Protein AF-A0A098VTT2-F1 (afdb_monomer_lite)

Sequence (232 aa):
MASDAEEAHLSVFENPVLVLSLFYRFSYRQLISLIRRFYSTIIKCFLVAFLVVFALSFFPFFYKLLPAVLWYSEWFMLGIMSTIGLGSGAHTFVLFLAPFIAETATTAFVIWESFFWGFGTAIGELPPYFIAKTCALNDKKAPFTFRPNGWTDYFHSLIRWMVQKFGVFGILLCASIPNPLFDLAGNGWFLSVGITCGYYGIPFWSFFLATFVGKAIIKASLQVGQLPNHAL

Structure (mmCIF, N/CA/C/O backbone):
data_AF-A0A098VTT2-F1
#
_entry.id   AF-A0A098VTT2-F1
#
loop_
_atom_site.group_PDB
_atom_site.id
_atom_site.type_symbol
_atom_site.label_atom_id
_atom_site.label_alt_id
_atom_site.label_comp_id
_atom_site.label_asym_id
_atom_site.label_entity_id
_atom_site.label_seq_id
_atom_site.pdbx_PDB_ins_code
_atom_site.Cartn_x
_atom_site.Cartn_y
_atom_site.Cartn_z
_atom_site.occupancy
_atom_site.B_iso_or_equiv
_atom_site.auth_seq_id
_atom_site.auth_comp_id
_atom_site.auth_asym_id
_atom_site.auth_atom_id
_atom_site.pdbx_PDB_model_num
ATOM 1 N N . MET A 1 1 ? -1.680 -38.077 -47.297 1.00 37.81 1 MET A N 1
ATOM 2 C CA . MET A 1 1 ? -2.460 -38.474 -48.489 1.00 37.81 1 MET A 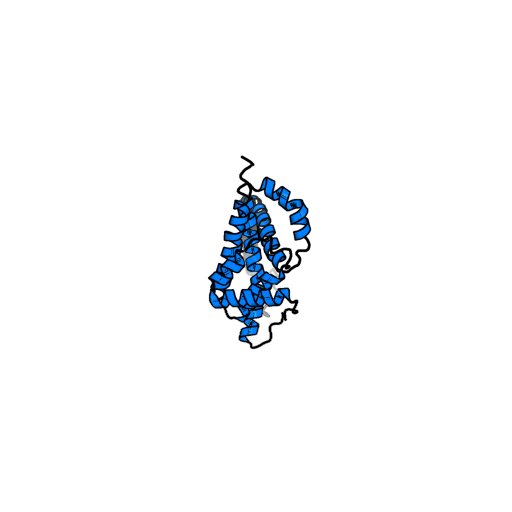CA 1
ATOM 3 C C . MET A 1 1 ? -1.718 -38.037 -49.744 1.00 37.81 1 MET A C 1
ATOM 5 O O . MET A 1 1 ? -2.015 -37.004 -50.320 1.00 37.81 1 MET A O 1
ATOM 9 N N . ALA A 1 2 ? -0.677 -38.791 -50.065 1.00 36.66 2 ALA A N 1
ATOM 10 C CA . ALA A 1 2 ? -0.037 -38.952 -51.371 1.00 36.66 2 ALA A CA 1
ATOM 11 C C . ALA A 1 2 ? 0.954 -40.099 -51.137 1.00 36.66 2 ALA A C 1
ATOM 13 O O . ALA A 1 2 ? 2.167 -39.920 -51.145 1.00 36.66 2 ALA A O 1
ATOM 14 N N . SER A 1 3 ? 0.387 -41.217 -50.687 1.00 45.69 3 SER A N 1
ATOM 15 C CA . SER A 1 3 ? 1.042 -42.506 -50.692 1.00 45.69 3 SER A CA 1
ATOM 16 C C . SER A 1 3 ? 0.739 -43.133 -52.057 1.00 45.69 3 SER A C 1
ATOM 18 O O . SER A 1 3 ? -0.340 -42.914 -52.610 1.00 45.69 3 SER A O 1
ATOM 20 N N . ASP A 1 4 ? 1.712 -43.878 -52.569 1.00 47.06 4 ASP A N 1
ATOM 21 C CA . ASP A 1 4 ? 1.495 -45.028 -53.451 1.00 47.06 4 ASP A CA 1
ATOM 22 C C . ASP A 1 4 ? 1.124 -44.769 -54.923 1.00 47.06 4 ASP A C 1
ATOM 24 O O . ASP A 1 4 ? 0.135 -45.297 -55.425 1.00 47.06 4 ASP A O 1
ATOM 28 N N . ALA A 1 5 ? 1.968 -44.045 -55.666 1.00 46.72 5 ALA A N 1
ATOM 29 C CA . ALA A 1 5 ? 2.101 -44.270 -57.110 1.00 46.72 5 ALA A CA 1
ATOM 30 C C . ALA A 1 5 ? 3.484 -43.817 -57.610 1.00 46.72 5 ALA A C 1
ATOM 32 O O . ALA A 1 5 ? 3.893 -42.696 -57.332 1.00 46.72 5 ALA A O 1
ATOM 33 N N . GLU A 1 6 ? 4.156 -44.686 -58.371 1.00 49.03 6 GLU A N 1
ATOM 34 C CA . GLU A 1 6 ? 5.447 -44.489 -59.061 1.00 49.03 6 GLU A CA 1
ATOM 35 C C . GLU A 1 6 ? 6.745 -44.692 -58.252 1.00 49.03 6 GLU A C 1
ATOM 37 O O . GLU A 1 6 ? 7.659 -43.873 -58.284 1.00 49.03 6 GLU A O 1
ATOM 42 N N . GLU A 1 7 ? 6.933 -45.894 -57.696 1.00 51.78 7 GLU A N 1
ATOM 43 C CA . GLU A 1 7 ? 8.248 -46.564 -57.779 1.00 51.78 7 GLU A 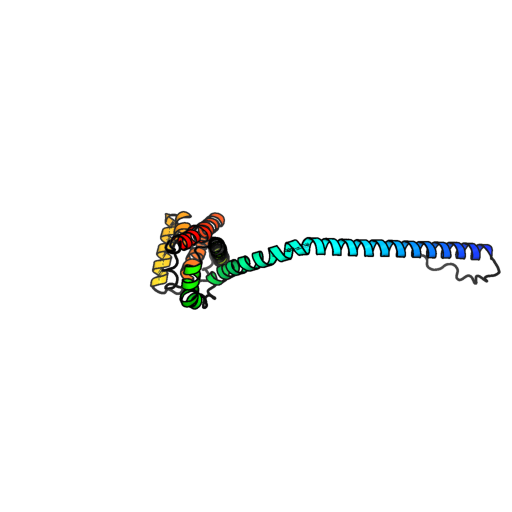CA 1
ATOM 44 C C . GLU A 1 7 ? 8.454 -47.125 -59.202 1.00 51.78 7 GLU A C 1
ATOM 46 O O . GLU A 1 7 ? 8.643 -48.319 -59.423 1.00 51.78 7 GLU A O 1
ATOM 51 N N . ALA A 1 8 ? 8.365 -46.258 -60.213 1.00 50.47 8 ALA A N 1
ATOM 52 C CA . ALA A 1 8 ? 8.869 -46.592 -61.535 1.00 50.47 8 ALA A CA 1
ATOM 53 C C . ALA A 1 8 ? 10.393 -46.480 -61.466 1.00 50.47 8 ALA A C 1
ATOM 55 O O . ALA A 1 8 ? 10.918 -45.460 -61.017 1.00 50.47 8 ALA A O 1
ATOM 56 N N . HIS A 1 9 ? 11.102 -47.521 -61.904 1.00 50.62 9 HIS A N 1
ATOM 57 C CA . HIS A 1 9 ? 12.530 -47.476 -62.208 1.00 50.62 9 HIS A CA 1
ATOM 58 C C . HIS A 1 9 ? 12.789 -46.379 -63.259 1.00 50.62 9 HIS A C 1
ATOM 60 O O . HIS A 1 9 ? 12.898 -46.647 -64.449 1.00 50.62 9 HIS A O 1
ATOM 66 N N . LEU A 1 10 ? 12.851 -45.120 -62.825 1.00 57.31 10 LEU A N 1
ATOM 67 C CA . LEU A 1 10 ? 13.190 -43.966 -63.643 1.00 57.31 10 LEU A CA 1
ATOM 68 C C . LEU A 1 10 ? 14.687 -44.051 -63.925 1.00 57.31 10 LEU A C 1
ATOM 70 O O . LEU A 1 10 ? 15.519 -43.522 -63.184 1.00 57.31 10 LEU A O 1
ATOM 74 N N . SER A 1 11 ? 15.043 -44.777 -64.984 1.00 56.41 11 SER A N 1
ATOM 75 C CA . SER A 1 11 ? 16.392 -44.721 -65.516 1.00 56.41 11 SER A CA 1
ATOM 76 C C . SER A 1 11 ? 16.622 -43.282 -65.988 1.00 56.41 11 SER A C 1
ATOM 78 O O . SER A 1 11 ? 15.836 -42.703 -66.739 1.00 56.41 11 SER A O 1
ATOM 80 N N . VAL A 1 12 ? 17.687 -42.655 -65.486 1.00 60.50 12 VAL A N 1
ATOM 81 C CA . VAL A 1 12 ? 18.014 -41.232 -65.714 1.00 60.50 12 VAL A CA 1
ATOM 82 C C . VAL A 1 12 ? 18.091 -40.876 -67.212 1.00 60.50 12 VAL A C 1
ATOM 84 O O . VAL A 1 12 ? 17.998 -39.708 -67.586 1.00 60.50 12 VAL A O 1
ATOM 87 N N . PHE A 1 13 ? 18.222 -41.886 -68.073 1.00 59.59 13 PHE A N 1
ATOM 88 C CA . PHE A 1 13 ? 18.476 -41.765 -69.502 1.00 59.59 13 PHE A CA 1
ATOM 89 C C . PHE A 1 13 ? 17.238 -41.929 -70.396 1.00 59.59 13 PHE A C 1
ATOM 91 O O . PHE A 1 13 ? 17.300 -41.531 -71.555 1.00 59.59 13 PHE A O 1
ATOM 98 N N . GLU A 1 14 ? 16.113 -42.454 -69.897 1.00 69.50 14 GLU A N 1
ATOM 99 C CA . GLU A 1 14 ? 14.910 -42.674 -70.723 1.00 69.50 14 GLU A CA 1
ATOM 100 C C . GLU A 1 14 ? 14.098 -41.396 -70.972 1.00 69.50 14 GLU A C 1
ATOM 102 O O . GLU A 1 14 ? 13.460 -41.261 -72.014 1.00 69.50 14 GLU A O 1
ATOM 107 N N . ASN A 1 15 ? 14.130 -40.434 -70.044 1.00 70.06 15 ASN A N 1
ATOM 108 C CA . ASN A 1 15 ? 13.363 -39.187 -70.147 1.00 70.06 15 ASN A CA 1
ATOM 109 C C . ASN A 1 15 ? 14.148 -37.969 -69.608 1.00 70.06 15 ASN A C 1
ATOM 111 O O . ASN A 1 15 ? 13.836 -37.441 -68.534 1.00 70.06 15 ASN A O 1
ATOM 115 N N . PRO A 1 16 ? 15.151 -37.462 -70.356 1.00 77.19 16 PRO A N 1
ATOM 116 C CA . PRO A 1 16 ? 16.030 -36.380 -69.895 1.00 77.19 16 PRO A CA 1
ATOM 117 C C . PRO A 1 16 ? 15.282 -35.066 -69.616 1.00 77.19 16 PRO A C 1
ATOM 119 O O . PRO A 1 16 ? 15.650 -34.317 -68.712 1.00 77.19 16 PRO A O 1
ATOM 122 N N . VAL A 1 17 ? 14.194 -34.792 -70.345 1.00 78.94 17 VAL A N 1
ATOM 123 C CA . VAL A 1 17 ? 13.387 -33.569 -70.182 1.00 78.94 17 VAL A CA 1
ATOM 124 C C . VAL A 1 17 ? 12.636 -33.563 -68.846 1.00 78.94 17 VAL A C 1
ATOM 126 O O . VAL A 1 17 ? 12.573 -32.533 -68.170 1.00 78.94 17 VAL A O 1
ATOM 129 N N . LEU A 1 18 ? 12.104 -34.716 -68.425 1.00 77.44 18 LEU A N 1
ATOM 130 C CA . LEU A 1 18 ? 11.386 -34.845 -67.157 1.00 77.44 18 LEU A CA 1
ATOM 131 C C . LEU A 1 18 ? 12.352 -34.702 -65.975 1.00 77.44 18 LEU A C 1
ATOM 133 O O . LEU A 1 18 ? 12.073 -33.923 -65.060 1.00 77.44 18 LEU A O 1
ATOM 137 N N . VAL A 1 19 ? 13.528 -35.337 -66.051 1.00 83.06 19 VAL A N 1
ATOM 138 C CA . VAL A 1 19 ? 14.612 -35.191 -65.063 1.00 83.06 19 VAL A CA 1
ATOM 139 C C . VAL A 1 19 ? 15.055 -33.729 -64.938 1.00 83.06 19 VAL A C 1
ATOM 141 O O . VAL A 1 19 ? 15.154 -33.213 -63.824 1.00 83.06 19 VAL A O 1
ATOM 144 N N . LEU A 1 20 ? 15.231 -33.019 -66.058 1.00 82.75 20 LEU A N 1
ATOM 145 C CA . LEU A 1 20 ? 15.604 -31.601 -66.056 1.00 82.75 20 LEU A CA 1
ATOM 146 C C . LEU A 1 20 ? 14.523 -30.721 -65.402 1.00 82.75 20 LEU A C 1
ATOM 148 O O . LEU A 1 20 ? 14.835 -29.821 -64.622 1.00 82.75 20 LEU A O 1
ATOM 152 N N . SER A 1 21 ? 13.244 -30.999 -65.673 1.00 83.06 21 SER A N 1
ATOM 153 C CA . SER A 1 21 ? 12.120 -30.251 -65.095 1.00 83.06 21 SER A CA 1
ATOM 154 C C . SER A 1 21 ? 11.983 -30.463 -63.580 1.00 83.06 21 SER A C 1
ATOM 156 O O . SER A 1 21 ? 11.715 -29.511 -62.839 1.00 83.06 21 SER A O 1
ATOM 158 N N . LEU A 1 22 ? 12.218 -31.691 -63.102 1.00 84.44 22 LEU A N 1
ATOM 159 C CA . LEU A 1 22 ? 12.225 -32.027 -61.679 1.00 84.44 22 LEU A CA 1
ATOM 160 C C . LEU A 1 22 ? 13.427 -31.393 -60.980 1.00 84.44 22 LEU A C 1
ATOM 162 O O . LEU A 1 22 ? 13.262 -30.793 -59.918 1.00 84.44 22 LEU A O 1
ATOM 166 N N . PHE A 1 23 ? 14.604 -31.438 -61.608 1.00 87.06 23 PHE A N 1
ATOM 167 C CA . PHE A 1 23 ? 15.809 -30.781 -61.113 1.00 87.06 23 PHE A CA 1
ATOM 168 C C . PHE A 1 23 ? 15.632 -29.262 -61.008 1.00 87.06 23 PHE A C 1
ATOM 170 O O . PHE A 1 23 ? 15.991 -28.667 -59.990 1.00 87.06 23 PHE A O 1
ATOM 177 N N . TYR A 1 24 ? 15.009 -28.630 -62.006 1.00 88.81 24 TYR A N 1
ATOM 178 C CA . TYR A 1 24 ? 14.693 -27.203 -61.973 1.00 88.81 24 TYR A CA 1
ATOM 179 C C . TYR A 1 24 ? 13.709 -26.864 -60.846 1.00 88.81 24 TYR A C 1
ATOM 181 O O . TYR A 1 24 ? 13.950 -25.942 -60.065 1.00 88.81 24 TYR A O 1
ATOM 189 N N . ARG A 1 25 ? 12.629 -27.643 -60.689 1.00 84.75 25 ARG A N 1
ATOM 190 C CA . ARG A 1 25 ? 11.650 -27.458 -59.602 1.00 84.75 25 ARG A CA 1
ATOM 191 C C . ARG A 1 25 ? 12.274 -27.654 -58.221 1.00 84.75 25 ARG A C 1
ATOM 193 O O . ARG A 1 25 ? 11.969 -26.888 -57.307 1.00 84.75 25 ARG A O 1
ATOM 200 N N . PHE A 1 26 ? 13.139 -28.653 -58.062 1.00 88.88 26 PHE A N 1
ATOM 201 C CA . PHE A 1 26 ? 13.869 -28.897 -56.822 1.00 88.88 26 PHE A CA 1
ATOM 202 C C . PHE A 1 26 ? 14.832 -27.744 -56.518 1.00 88.88 26 PHE A C 1
ATOM 204 O O . PHE A 1 26 ? 14.762 -27.163 -55.438 1.00 88.88 26 PHE A O 1
ATOM 211 N N . SER A 1 27 ? 15.639 -27.326 -57.495 1.00 85.06 27 SER A N 1
ATOM 212 C CA . SER A 1 27 ? 16.579 -26.205 -57.360 1.00 85.06 27 SER A CA 1
ATOM 213 C C . SER A 1 27 ? 15.869 -24.892 -57.013 1.00 85.06 27 SER A C 1
ATOM 215 O O . SER A 1 27 ? 16.302 -24.169 -56.117 1.00 85.06 27 SER A O 1
ATOM 217 N N . TYR A 1 28 ? 14.724 -24.617 -57.643 1.00 89.31 28 TYR A N 1
ATOM 218 C CA . TYR A 1 28 ? 13.889 -23.451 -57.349 1.00 89.31 28 TYR A CA 1
ATOM 219 C C . TYR A 1 28 ? 13.332 -23.474 -55.917 1.00 89.31 28 TYR A C 1
ATOM 221 O O . TYR A 1 28 ? 13.407 -22.477 -55.195 1.00 89.31 28 TYR A O 1
ATOM 229 N N . ARG A 1 29 ? 12.820 -24.627 -55.462 1.00 88.00 29 ARG A N 1
ATOM 230 C CA . ARG A 1 29 ? 12.339 -24.798 -54.079 1.00 88.00 29 ARG A CA 1
ATOM 231 C C . ARG A 1 29 ? 13.468 -24.636 -53.061 1.00 88.00 29 ARG A C 1
ATOM 233 O O . ARG A 1 29 ? 13.266 -23.973 -52.041 1.00 88.00 29 ARG A O 1
ATOM 240 N N . GLN A 1 30 ? 14.651 -25.178 -53.347 1.00 88.56 30 GLN A N 1
ATOM 241 C CA . GLN A 1 30 ? 15.825 -25.027 -52.491 1.00 88.56 30 GLN A CA 1
ATOM 242 C C . GLN A 1 30 ? 16.253 -23.556 -52.400 1.00 88.56 30 GLN A C 1
ATOM 244 O O . GLN A 1 30 ? 16.432 -23.059 -51.289 1.00 88.56 30 GLN A O 1
ATOM 249 N N . LEU A 1 31 ? 16.284 -22.823 -53.519 1.00 89.62 31 LEU A N 1
ATOM 250 C CA . LEU A 1 31 ? 16.617 -21.396 -53.543 1.00 89.62 31 LEU A CA 1
ATOM 251 C C . LEU A 1 31 ? 15.619 -20.547 -52.738 1.00 89.62 31 LEU A C 1
ATOM 253 O O . LEU A 1 31 ? 16.027 -19.737 -51.907 1.00 89.62 31 LEU A O 1
ATOM 257 N N . ILE A 1 32 ? 14.310 -20.770 -52.905 1.00 87.75 32 ILE A N 1
ATOM 258 C CA . ILE A 1 32 ? 13.280 -20.060 -52.126 1.00 87.75 32 ILE A CA 1
ATOM 259 C C . ILE A 1 32 ? 13.387 -20.379 -50.641 1.00 87.75 32 ILE A C 1
ATOM 261 O O . ILE A 1 32 ? 13.254 -19.481 -49.810 1.00 87.75 32 ILE A O 1
ATOM 265 N N . SER A 1 33 ? 13.593 -21.648 -50.284 1.00 86.31 33 SER A N 1
ATOM 266 C CA . SER A 1 33 ? 13.711 -22.036 -48.879 1.00 86.31 33 SER A CA 1
ATOM 267 C C . SER A 1 33 ? 14.940 -21.401 -48.226 1.00 86.31 33 SER A C 1
ATOM 269 O O . SER A 1 33 ? 14.849 -20.960 -47.081 1.00 86.31 33 SER A O 1
ATOM 271 N N . LEU A 1 34 ? 16.042 -21.262 -48.969 1.00 85.25 34 LEU A N 1
ATOM 272 C CA . LEU A 1 34 ? 17.241 -20.561 -48.530 1.00 85.25 34 LEU A CA 1
ATOM 273 C C . LEU A 1 34 ? 16.944 -19.071 -48.302 1.00 85.25 34 LEU A C 1
ATOM 275 O O . LEU A 1 34 ? 17.139 -18.581 -47.194 1.00 85.25 34 LEU A O 1
ATOM 279 N N . ILE A 1 35 ? 16.379 -18.376 -49.295 1.00 88.88 35 ILE A N 1
ATOM 280 C CA . ILE A 1 35 ? 16.031 -16.945 -49.200 1.00 88.88 35 ILE A CA 1
ATOM 281 C C . ILE A 1 35 ? 15.058 -16.688 -48.043 1.00 88.88 35 ILE A C 1
ATOM 283 O O . ILE A 1 35 ? 15.256 -15.769 -47.251 1.00 88.88 35 ILE A O 1
ATOM 287 N N . ARG A 1 36 ? 14.030 -17.531 -47.890 1.00 89.12 36 ARG A N 1
ATOM 288 C CA . ARG A 1 36 ? 13.047 -17.418 -46.804 1.00 89.12 36 ARG A CA 1
ATOM 289 C C . ARG A 1 36 ? 13.687 -17.634 -45.433 1.00 89.12 36 ARG A C 1
ATOM 291 O O . ARG A 1 36 ? 13.339 -16.925 -44.491 1.00 89.12 36 ARG A O 1
ATOM 298 N N . ARG A 1 37 ? 14.619 -18.587 -45.309 1.00 86.94 37 ARG A N 1
ATOM 299 C CA . ARG A 1 37 ? 15.390 -18.806 -44.075 1.00 86.94 37 ARG A CA 1
ATOM 300 C C . ARG A 1 37 ? 16.267 -17.599 -43.760 1.00 86.94 37 ARG A C 1
ATOM 302 O O . ARG A 1 37 ? 16.205 -17.118 -42.636 1.00 86.94 37 ARG A O 1
ATOM 309 N N . PHE A 1 38 ? 16.991 -17.063 -44.742 1.00 90.12 38 PHE A N 1
ATOM 310 C CA . PHE A 1 38 ? 17.794 -15.849 -44.574 1.00 90.12 38 PHE A CA 1
ATOM 311 C C . PHE A 1 38 ? 16.945 -14.663 -44.109 1.00 90.12 38 PHE A C 1
ATOM 313 O O . PHE A 1 38 ? 17.263 -14.042 -43.098 1.00 90.12 38 PHE A O 1
ATOM 320 N N . TYR A 1 39 ? 15.822 -14.401 -44.780 1.00 90.44 39 TYR A N 1
ATOM 321 C CA . TYR A 1 39 ? 14.920 -13.308 -44.420 1.00 90.44 39 TYR A CA 1
ATOM 322 C C . TYR A 1 39 ? 14.307 -13.488 -43.021 1.00 90.44 39 TYR A C 1
ATOM 324 O O . TYR A 1 39 ? 14.284 -12.551 -42.226 1.00 90.44 39 TYR A O 1
ATOM 332 N N . SER A 1 40 ? 13.878 -14.708 -42.671 1.00 84.50 40 SER A N 1
ATOM 333 C CA . SER A 1 40 ? 13.356 -15.006 -41.332 1.00 84.50 40 SER A CA 1
ATOM 334 C C . SER A 1 40 ? 14.415 -14.826 -40.240 1.00 84.50 40 SER A C 1
ATOM 336 O O . SER A 1 40 ? 14.093 -14.310 -39.171 1.00 84.50 40 SER A O 1
ATOM 338 N N . THR A 1 41 ? 15.669 -15.208 -40.497 1.00 88.38 41 THR A N 1
ATOM 339 C CA . THR A 1 41 ? 16.777 -15.000 -39.556 1.00 88.38 41 THR A CA 1
ATOM 340 C C . THR A 1 41 ? 17.076 -13.515 -39.376 1.00 88.38 41 THR A C 1
ATOM 342 O O . THR A 1 41 ? 17.173 -13.063 -38.240 1.00 88.38 41 THR A O 1
ATOM 345 N N . ILE A 1 42 ? 17.125 -12.733 -40.461 1.00 92.81 42 ILE A N 1
ATOM 346 C CA . ILE A 1 42 ? 17.360 -11.281 -40.401 1.00 92.81 42 ILE A CA 1
ATOM 347 C C . ILE A 1 42 ? 16.268 -10.581 -39.585 1.00 92.81 42 ILE A C 1
ATOM 349 O O . ILE A 1 42 ? 16.589 -9.803 -38.690 1.00 92.81 42 ILE A O 1
ATOM 353 N N . ILE A 1 43 ? 14.989 -10.896 -39.826 1.00 92.69 43 ILE A N 1
ATOM 354 C CA . ILE A 1 43 ? 13.880 -10.318 -39.050 1.00 92.69 43 ILE A CA 1
ATOM 355 C C . ILE A 1 43 ? 14.000 -10.672 -37.570 1.00 92.69 43 ILE A C 1
ATOM 357 O O . ILE A 1 43 ? 13.825 -9.801 -36.724 1.00 92.69 43 ILE A O 1
ATOM 361 N N . LYS A 1 44 ? 14.299 -11.933 -37.234 1.00 93.69 44 LYS A N 1
ATOM 362 C CA . LYS A 1 44 ? 14.455 -12.353 -35.833 1.00 93.69 44 LYS A CA 1
ATOM 363 C C . LYS A 1 44 ? 15.617 -11.626 -35.161 1.00 93.69 44 LYS A C 1
ATOM 365 O O . LYS A 1 44 ? 15.450 -11.145 -34.047 1.00 93.69 44 LYS A O 1
ATOM 370 N N . CYS A 1 45 ? 16.759 -11.498 -35.834 1.00 94.00 45 CYS A N 1
ATOM 371 C CA . CYS A 1 45 ? 17.899 -10.739 -35.326 1.00 94.00 45 CYS A CA 1
ATOM 372 C C . CYS A 1 45 ? 17.544 -9.263 -35.114 1.00 94.00 45 CYS A C 1
ATOM 374 O O . CYS A 1 45 ? 17.878 -8.707 -34.072 1.00 94.00 45 CYS A O 1
ATOM 376 N N . PHE A 1 46 ? 16.822 -8.652 -36.055 1.00 95.06 46 PHE A N 1
ATOM 377 C CA . PHE A 1 46 ? 16.358 -7.273 -35.929 1.00 95.06 46 PHE A CA 1
ATOM 378 C C . PHE A 1 46 ? 15.372 -7.100 -34.768 1.00 95.06 46 PHE A C 1
ATOM 380 O O . PHE A 1 46 ? 15.521 -6.177 -33.974 1.00 95.06 46 PHE A O 1
ATOM 387 N N . LEU A 1 47 ? 14.410 -8.016 -34.619 1.00 94.12 47 LEU A N 1
ATOM 388 C CA . LEU A 1 47 ? 13.457 -8.017 -33.510 1.00 94.12 47 LEU A CA 1
ATOM 389 C C . LEU A 1 47 ? 14.181 -8.127 -32.162 1.00 94.12 47 LEU A C 1
ATOM 391 O O . LEU A 1 47 ? 13.898 -7.361 -31.248 1.00 94.12 47 LEU A O 1
ATOM 395 N N . VAL A 1 48 ? 15.138 -9.051 -32.045 1.00 94.88 48 VAL A N 1
ATOM 396 C CA . VAL A 1 48 ? 15.937 -9.220 -30.825 1.00 94.88 48 VAL A CA 1
ATOM 397 C C . VAL A 1 48 ? 16.755 -7.961 -30.542 1.00 94.88 48 VAL A C 1
ATOM 399 O O . VAL A 1 48 ? 16.727 -7.469 -29.419 1.00 94.88 48 VAL A O 1
ATOM 402 N N . ALA A 1 49 ? 17.427 -7.395 -31.546 1.00 94.00 49 ALA A N 1
ATOM 403 C CA . ALA A 1 49 ? 18.188 -6.160 -31.388 1.00 94.00 49 ALA A CA 1
ATOM 404 C C . ALA A 1 49 ? 17.295 -4.991 -30.942 1.00 94.00 49 ALA A C 1
ATOM 406 O O . ALA A 1 49 ? 17.657 -4.261 -30.022 1.00 94.00 49 ALA A O 1
ATOM 407 N N . PHE A 1 50 ? 16.104 -4.854 -31.530 1.00 94.31 50 PHE A N 1
ATOM 408 C CA . PHE A 1 50 ? 15.122 -3.850 -31.132 1.00 94.31 50 PHE A CA 1
ATOM 409 C C . PHE A 1 50 ? 14.682 -4.031 -29.676 1.00 94.31 50 PHE A C 1
ATOM 411 O O . PHE A 1 50 ? 14.694 -3.067 -28.916 1.00 94.31 50 PHE A O 1
ATOM 418 N N . LEU A 1 51 ? 14.356 -5.259 -29.258 1.00 92.94 51 LEU A N 1
ATOM 419 C CA . LEU A 1 51 ? 13.977 -5.555 -27.873 1.00 92.94 51 LEU A CA 1
ATOM 420 C C . LEU A 1 51 ? 15.112 -5.260 -26.886 1.00 92.94 51 LEU A C 1
ATOM 422 O O . LEU A 1 51 ? 14.852 -4.745 -25.802 1.00 92.94 51 LEU A O 1
ATOM 426 N N . VAL A 1 52 ? 16.363 -5.537 -27.264 1.00 93.06 52 VAL A N 1
ATOM 427 C CA . VAL A 1 52 ? 17.541 -5.217 -26.445 1.00 93.06 52 VAL A CA 1
ATOM 428 C C . VAL A 1 52 ? 17.715 -3.704 -26.313 1.00 93.06 52 VAL A C 1
ATOM 430 O O . VAL A 1 52 ? 17.835 -3.207 -25.198 1.00 93.06 52 VAL A O 1
ATOM 433 N N . VAL A 1 53 ? 17.672 -2.950 -27.415 1.00 92.00 53 VAL A N 1
ATOM 434 C CA . VAL A 1 53 ? 17.782 -1.478 -27.386 1.00 92.00 53 VAL A CA 1
ATOM 435 C C . VAL A 1 53 ? 16.636 -0.852 -26.593 1.00 92.00 53 VAL A C 1
ATOM 437 O O . VAL A 1 53 ? 16.856 0.072 -25.807 1.00 92.00 53 VAL A O 1
ATOM 440 N N . PHE A 1 54 ? 15.422 -1.379 -26.757 1.00 90.50 54 PHE A N 1
ATOM 441 C CA . PHE A 1 54 ? 14.260 -0.984 -25.976 1.00 90.50 54 PHE A CA 1
ATOM 442 C C . PHE A 1 54 ? 14.520 -1.226 -24.486 1.00 90.50 54 PHE A C 1
ATOM 444 O O . PHE A 1 54 ? 14.503 -0.277 -23.712 1.00 90.50 54 PHE A O 1
ATOM 451 N N . ALA A 1 55 ? 14.886 -2.442 -24.077 1.00 87.44 55 ALA A N 1
ATOM 452 C CA . ALA A 1 55 ? 15.189 -2.754 -22.679 1.00 87.44 55 ALA A CA 1
ATOM 453 C C . ALA A 1 55 ? 16.295 -1.856 -22.089 1.00 87.44 55 ALA A C 1
ATOM 455 O O . ALA A 1 55 ? 16.146 -1.341 -20.980 1.00 87.44 55 ALA A O 1
ATOM 456 N N . LEU A 1 56 ? 17.365 -1.598 -22.848 1.00 86.62 56 LEU A N 1
ATOM 457 C CA . LEU A 1 56 ? 18.456 -0.706 -22.440 1.00 86.62 56 LEU A CA 1
ATOM 458 C C . LEU A 1 56 ? 18.003 0.750 -22.276 1.00 86.62 56 LEU A C 1
ATOM 460 O O . LEU A 1 56 ? 18.520 1.449 -21.410 1.00 86.62 56 LEU A O 1
ATOM 464 N N . SER A 1 57 ? 17.015 1.194 -23.055 1.00 87.12 57 SER A N 1
ATOM 465 C CA . SER A 1 57 ? 16.432 2.538 -22.951 1.00 87.12 57 SER A CA 1
ATOM 466 C C . SER A 1 57 ? 15.546 2.704 -21.711 1.00 87.12 57 SER A C 1
ATOM 468 O O . SER A 1 57 ? 15.451 3.802 -21.169 1.00 87.12 57 SER A O 1
ATOM 470 N N . PHE A 1 58 ? 14.945 1.620 -21.208 1.00 85.31 58 PHE A N 1
ATOM 471 C CA . PHE A 1 58 ? 14.166 1.626 -19.961 1.00 85.31 58 PHE A CA 1
ATOM 472 C C . PHE A 1 58 ? 15.016 1.381 -18.710 1.00 85.31 58 PHE A C 1
ATOM 474 O O . PHE A 1 58 ? 14.650 1.844 -17.628 1.00 85.31 58 PHE A O 1
ATOM 481 N N . PHE A 1 59 ? 16.167 0.715 -18.836 1.00 83.19 59 PHE A N 1
ATOM 482 C CA . PHE A 1 59 ? 17.118 0.512 -17.740 1.00 83.19 59 PHE A CA 1
ATOM 483 C C . PHE A 1 59 ? 17.421 1.795 -16.938 1.00 83.19 59 PHE A C 1
ATOM 485 O O . PHE A 1 59 ? 17.384 1.732 -15.704 1.00 83.19 59 PHE A O 1
ATOM 492 N N . PRO A 1 60 ? 17.636 2.975 -17.571 1.00 82.44 60 PRO A N 1
ATOM 493 C CA . PRO A 1 60 ? 17.915 4.189 -16.830 1.00 82.44 60 PRO A CA 1
ATOM 494 C C . PRO A 1 60 ? 16.779 4.683 -15.929 1.00 82.44 60 PRO A C 1
ATOM 496 O O . PRO A 1 60 ? 17.004 5.309 -14.894 1.00 82.44 60 PRO A O 1
ATOM 499 N N . PHE A 1 61 ? 15.543 4.404 -16.328 1.00 82.56 61 PHE A N 1
ATOM 500 C CA . PHE A 1 61 ? 14.361 4.742 -15.551 1.00 82.56 61 PHE A CA 1
ATOM 501 C C . PHE A 1 61 ? 14.220 3.807 -14.343 1.00 82.56 61 PHE A C 1
ATOM 503 O O . PHE A 1 61 ? 14.025 4.268 -13.217 1.00 82.56 61 PHE A O 1
ATOM 510 N N . PHE A 1 62 ? 14.406 2.500 -14.553 1.00 80.62 62 PHE A N 1
ATOM 511 C CA . PHE A 1 62 ? 14.296 1.504 -13.489 1.00 80.62 62 PHE A CA 1
ATOM 512 C C . PHE A 1 62 ? 15.373 1.651 -12.409 1.00 80.62 62 PHE A C 1
ATOM 514 O O . PHE A 1 62 ? 15.027 1.532 -11.238 1.00 80.62 62 PHE A O 1
ATOM 521 N N . TYR A 1 63 ? 16.637 1.968 -12.736 1.00 81.44 63 TYR A N 1
ATOM 522 C CA . TYR A 1 63 ? 17.666 2.119 -11.688 1.00 81.44 63 TYR A CA 1
ATOM 523 C C . TYR A 1 63 ? 17.391 3.289 -10.737 1.00 81.44 63 TYR A C 1
ATOM 525 O O . TYR A 1 63 ? 17.816 3.240 -9.587 1.00 81.44 63 TYR A O 1
ATOM 533 N N . LYS A 1 64 ? 16.702 4.343 -11.199 1.00 82.00 64 LYS A N 1
ATOM 534 C CA . LYS A 1 64 ? 16.309 5.480 -10.349 1.00 82.00 64 LYS A CA 1
ATOM 535 C C . LYS A 1 64 ? 15.055 5.178 -9.546 1.00 82.00 64 LYS A C 1
ATOM 537 O O . LYS A 1 64 ? 14.968 5.561 -8.385 1.00 82.00 64 LYS A O 1
ATOM 542 N N . LEU A 1 65 ? 14.084 4.515 -10.172 1.00 83.25 65 LEU A N 1
ATOM 543 C CA . LEU A 1 65 ? 12.790 4.238 -9.559 1.00 83.25 65 LEU A CA 1
ATOM 544 C C . LEU A 1 65 ? 12.866 3.105 -8.527 1.00 83.25 65 LEU A C 1
ATOM 546 O O . LEU A 1 65 ? 12.245 3.200 -7.472 1.00 83.25 65 LEU A O 1
ATOM 550 N N . LEU A 1 66 ? 13.622 2.043 -8.812 1.00 85.12 66 LEU A N 1
ATOM 551 C CA . LEU A 1 66 ? 13.638 0.827 -8.001 1.00 85.12 66 LEU A CA 1
ATOM 552 C C . LEU A 1 66 ? 14.103 1.065 -6.552 1.00 85.12 66 LEU A C 1
ATOM 554 O O . LEU A 1 66 ? 13.395 0.607 -5.660 1.00 85.12 66 LEU A O 1
ATOM 558 N N . PRO A 1 67 ? 15.196 1.803 -6.264 1.00 84.50 67 PRO A N 1
ATOM 559 C CA . PRO A 1 67 ? 15.610 2.062 -4.884 1.00 84.50 67 PRO A CA 1
ATOM 560 C C . PRO A 1 67 ? 14.565 2.851 -4.091 1.00 84.50 67 PRO A C 1
ATOM 562 O O . PRO A 1 67 ? 14.310 2.530 -2.937 1.00 84.50 67 PRO A O 1
ATOM 565 N N . ALA A 1 68 ? 13.916 3.839 -4.719 1.00 80.88 68 ALA A N 1
ATOM 566 C CA . ALA A 1 68 ? 12.854 4.613 -4.080 1.00 80.88 68 ALA A CA 1
ATOM 567 C C . ALA A 1 68 ? 11.627 3.739 -3.772 1.00 80.88 68 ALA A C 1
ATOM 569 O O . ALA A 1 68 ? 11.079 3.798 -2.675 1.00 80.88 68 ALA A O 1
ATOM 570 N N . VAL A 1 69 ? 11.218 2.884 -4.717 1.00 84.38 69 VAL A N 1
ATOM 571 C CA . VAL A 1 69 ? 10.112 1.937 -4.510 1.00 84.38 69 VAL A CA 1
ATOM 572 C C . VAL A 1 69 ? 10.441 0.941 -3.400 1.00 84.38 69 VAL A C 1
ATOM 574 O O . VAL A 1 69 ? 9.601 0.716 -2.532 1.00 84.38 69 VAL A O 1
ATOM 577 N N . LEU A 1 70 ? 11.650 0.370 -3.404 1.00 83.00 70 LEU A N 1
ATOM 578 C CA . LEU A 1 70 ? 12.088 -0.572 -2.375 1.00 83.00 70 LEU A CA 1
ATOM 579 C C . LEU A 1 70 ? 12.094 0.088 -0.993 1.00 83.00 70 LEU A C 1
ATOM 581 O O . LEU A 1 70 ? 11.484 -0.458 -0.077 1.00 83.00 70 LEU A O 1
ATOM 585 N N . TRP A 1 71 ? 12.645 1.299 -0.881 1.00 78.88 71 TRP A N 1
ATOM 586 C CA . TRP A 1 71 ? 12.658 2.075 0.359 1.00 78.88 71 TRP A CA 1
ATOM 587 C C . TRP A 1 71 ? 11.257 2.234 0.960 1.00 78.88 71 TRP A C 1
ATOM 589 O O . TRP A 1 71 ? 11.010 1.818 2.088 1.00 78.88 71 TRP A O 1
ATOM 599 N N . TYR A 1 72 ? 10.291 2.757 0.198 1.00 79.44 72 TYR A N 1
ATOM 600 C CA . TYR A 1 72 ? 8.926 2.931 0.710 1.00 79.44 72 TYR A CA 1
ATOM 601 C C . TYR A 1 72 ? 8.197 1.604 0.946 1.00 79.44 72 TYR A C 1
ATOM 603 O O . TYR A 1 72 ? 7.369 1.508 1.856 1.00 79.44 72 TYR A O 1
ATOM 611 N N . SER A 1 73 ? 8.506 0.570 0.158 1.00 79.56 73 SER A N 1
ATOM 612 C CA . SER A 1 73 ? 7.922 -0.759 0.346 1.00 79.56 73 SER A CA 1
ATOM 613 C C . SER A 1 73 ? 8.347 -1.398 1.667 1.00 79.56 73 SER A C 1
ATOM 615 O O . SER A 1 73 ? 7.537 -2.078 2.289 1.00 79.56 73 SER A O 1
ATOM 617 N N . GLU A 1 74 ? 9.563 -1.132 2.150 1.00 76.00 74 GLU A N 1
ATOM 618 C CA . GLU A 1 74 ? 10.028 -1.616 3.452 1.00 76.00 74 GLU A CA 1
ATOM 619 C C . GLU A 1 74 ? 9.211 -0.998 4.590 1.00 76.00 74 GLU A C 1
ATOM 621 O O . GLU A 1 74 ? 8.675 -1.728 5.424 1.00 76.00 74 GLU A O 1
ATOM 626 N N . TRP A 1 75 ? 9.007 0.323 4.581 1.00 76.69 75 TRP A N 1
ATOM 627 C CA . TRP A 1 75 ? 8.168 1.016 5.571 1.00 76.69 75 TRP A CA 1
ATOM 628 C C . TRP A 1 75 ? 6.715 0.547 5.546 1.00 76.69 75 TRP A C 1
ATOM 630 O O . TRP A 1 75 ? 6.094 0.328 6.591 1.00 76.69 75 TRP A O 1
ATOM 640 N N . PHE A 1 76 ? 6.186 0.326 4.347 1.00 78.38 76 PHE A N 1
ATOM 641 C CA . PHE A 1 76 ? 4.865 -0.249 4.152 1.00 78.38 76 PHE A CA 1
ATOM 642 C C . PHE A 1 76 ? 4.754 -1.668 4.739 1.00 78.38 76 PHE A C 1
ATOM 644 O O . PHE A 1 76 ? 3.824 -1.957 5.498 1.00 78.38 76 PHE A O 1
ATOM 651 N N . MET A 1 77 ? 5.721 -2.544 4.454 1.00 78.12 77 MET A N 1
ATOM 652 C CA . MET A 1 77 ? 5.748 -3.921 4.959 1.00 78.12 77 MET A CA 1
ATOM 653 C C . MET A 1 77 ? 5.961 -3.974 6.475 1.00 78.12 77 MET A C 1
ATOM 655 O O . MET A 1 77 ? 5.294 -4.758 7.152 1.00 78.12 77 MET A O 1
ATOM 659 N N . LEU A 1 78 ? 6.796 -3.095 7.036 1.00 71.06 78 LEU A N 1
ATOM 660 C CA . LEU A 1 78 ? 6.937 -2.910 8.484 1.00 71.06 78 LEU A CA 1
ATOM 661 C C . LEU A 1 78 ? 5.611 -2.487 9.132 1.00 71.06 78 LEU A C 1
ATOM 663 O O . LEU A 1 78 ? 5.296 -2.920 10.243 1.00 71.06 78 LEU A O 1
ATOM 667 N N . GLY A 1 79 ? 4.797 -1.695 8.429 1.00 72.31 79 GLY A N 1
ATOM 668 C CA . GLY A 1 79 ? 3.451 -1.322 8.868 1.00 72.31 79 GLY A CA 1
ATOM 669 C C . GLY A 1 79 ? 2.520 -2.524 8.960 1.00 72.31 79 GLY A C 1
ATOM 670 O O . GLY A 1 79 ? 1.828 -2.700 9.963 1.00 72.31 79 GLY A O 1
ATOM 671 N N . ILE A 1 80 ? 2.553 -3.402 7.958 1.00 74.50 80 ILE A N 1
ATOM 672 C CA . ILE A 1 80 ? 1.785 -4.652 7.973 1.00 74.50 80 ILE A CA 1
ATOM 673 C C . ILE A 1 80 ? 2.293 -5.572 9.094 1.00 74.50 80 ILE A C 1
ATOM 675 O O . ILE A 1 80 ? 1.505 -6.040 9.915 1.00 74.50 80 ILE A O 1
ATOM 679 N N . MET A 1 81 ? 3.605 -5.789 9.198 1.00 71.25 81 MET A N 1
ATOM 680 C CA . MET A 1 81 ? 4.201 -6.664 10.218 1.00 71.25 81 MET A CA 1
ATOM 681 C C . MET A 1 81 ? 3.920 -6.193 11.650 1.00 71.25 81 MET A C 1
ATOM 683 O O . MET A 1 81 ? 3.694 -7.026 12.530 1.00 71.25 81 MET A O 1
ATOM 687 N N . SER A 1 82 ? 3.857 -4.876 11.877 1.00 67.56 82 SER A N 1
ATOM 688 C CA . SER A 1 82 ? 3.490 -4.288 13.171 1.00 67.56 82 SER A CA 1
ATOM 689 C C . SER A 1 82 ? 2.109 -4.749 13.655 1.00 67.56 82 SER A C 1
ATOM 691 O O . SER A 1 82 ? 1.929 -4.972 14.850 1.00 67.56 82 SER A O 1
ATOM 693 N N . THR A 1 83 ? 1.153 -4.969 12.749 1.00 63.97 83 THR A N 1
ATOM 694 C CA . THR A 1 83 ? -0.203 -5.423 13.115 1.00 63.97 83 THR A CA 1
ATOM 695 C C . THR A 1 83 ? -0.309 -6.922 13.390 1.00 63.97 83 THR A C 1
ATOM 697 O O . THR A 1 83 ? -1.142 -7.336 14.190 1.00 63.97 83 THR A O 1
ATOM 700 N N . ILE A 1 84 ? 0.550 -7.737 12.768 1.00 61.22 84 ILE A N 1
ATOM 701 C CA . ILE A 1 84 ? 0.531 -9.206 12.891 1.00 61.22 84 ILE A CA 1
ATOM 702 C C . ILE A 1 84 ? 1.119 -9.664 14.241 1.00 61.22 84 ILE A C 1
ATOM 704 O O . ILE A 1 84 ? 0.963 -10.815 14.638 1.00 61.22 84 ILE A O 1
ATOM 708 N N . GLY A 1 85 ? 1.758 -8.764 14.997 1.00 55.25 85 GLY A N 1
ATOM 709 C CA . GLY A 1 85 ? 2.297 -9.078 16.322 1.00 55.25 85 GLY A CA 1
ATOM 710 C C . GLY A 1 85 ? 3.677 -9.742 16.300 1.00 55.25 85 GLY A C 1
ATOM 711 O O . GLY A 1 85 ? 4.168 -10.141 17.349 1.00 55.25 85 GLY A O 1
ATOM 712 N N . LEU A 1 86 ? 4.360 -9.776 15.148 1.00 48.44 86 LEU A N 1
ATOM 713 C CA . LEU A 1 86 ? 5.781 -10.156 15.028 1.00 48.44 86 LEU A CA 1
ATOM 714 C C . LEU A 1 86 ? 6.740 -9.013 15.444 1.00 48.44 86 LEU A C 1
ATOM 716 O O . LEU A 1 86 ? 7.913 -8.997 15.087 1.00 48.44 86 LEU A O 1
ATOM 720 N N . GLY A 1 87 ? 6.231 -8.028 16.188 1.00 50.25 87 GLY A N 1
ATOM 721 C CA . GLY A 1 87 ? 6.898 -6.781 16.557 1.00 50.25 87 GLY A CA 1
ATOM 722 C C . GLY A 1 87 ? 7.767 -6.852 17.814 1.00 50.25 87 GLY A C 1
ATOM 723 O O . GLY A 1 87 ? 7.761 -5.903 18.591 1.00 50.25 87 GLY A O 1
ATOM 724 N N . SER A 1 88 ? 8.544 -7.917 18.025 1.00 47.66 88 SER A N 1
ATOM 725 C CA . SER A 1 88 ? 9.563 -7.936 19.094 1.00 47.66 88 SER A CA 1
ATOM 726 C C . SER A 1 88 ? 10.747 -6.987 18.827 1.00 47.66 88 SER A C 1
ATOM 728 O O . SER A 1 88 ? 11.575 -6.787 19.708 1.00 47.66 88 SER A O 1
ATOM 730 N N . GLY A 1 89 ? 10.810 -6.357 17.645 1.00 47.78 89 GLY A N 1
ATOM 731 C CA . GLY A 1 89 ? 11.807 -5.337 17.288 1.00 47.78 89 GLY A CA 1
ATOM 732 C C . GLY A 1 89 ? 11.391 -3.879 17.540 1.00 47.78 89 GLY A C 1
ATOM 733 O O . GLY A 1 89 ? 12.250 -3.002 17.502 1.00 47.78 89 GLY A O 1
ATOM 734 N N . ALA A 1 90 ? 10.113 -3.592 17.829 1.00 52.78 90 ALA A N 1
ATOM 735 C CA . ALA A 1 90 ? 9.642 -2.220 18.073 1.00 52.78 90 ALA A CA 1
ATOM 736 C C . ALA A 1 90 ? 10.193 -1.643 19.385 1.00 52.78 90 ALA A C 1
ATOM 738 O O . ALA A 1 90 ? 10.538 -0.470 19.446 1.00 52.78 90 ALA A O 1
ATOM 739 N N . HIS A 1 91 ? 10.376 -2.485 20.402 1.00 44.25 91 HIS A N 1
ATOM 740 C CA . HIS A 1 91 ? 10.924 -2.068 21.691 1.00 44.25 91 HIS A CA 1
ATOM 741 C C . HIS A 1 91 ? 12.408 -1.666 21.577 1.00 44.25 91 HIS A C 1
ATOM 743 O O . HIS A 1 91 ? 12.841 -0.680 22.165 1.00 44.25 91 HIS A O 1
ATOM 749 N N . THR A 1 92 ? 13.195 -2.382 20.763 1.00 48.34 92 THR A N 1
ATOM 750 C CA . THR A 1 92 ? 14.601 -2.036 20.483 1.00 48.34 92 THR A CA 1
ATOM 751 C C . THR A 1 92 ? 14.709 -0.819 19.561 1.00 48.34 92 THR A C 1
ATOM 753 O O . THR A 1 92 ? 15.554 0.044 19.785 1.00 48.34 92 THR A O 1
ATOM 756 N N . PHE A 1 93 ? 13.823 -0.706 18.566 1.00 55.28 93 PHE A N 1
ATOM 757 C CA . PHE A 1 93 ? 13.738 0.458 17.681 1.00 55.28 93 PHE A CA 1
ATOM 758 C C . PHE A 1 93 ? 13.364 1.735 18.448 1.00 55.28 93 PHE A C 1
ATOM 760 O O . PHE A 1 93 ? 14.033 2.748 18.290 1.00 55.28 93 PHE A O 1
ATOM 767 N N . VAL A 1 94 ? 12.354 1.692 19.324 1.00 55.34 94 VAL A N 1
ATOM 768 C CA . VAL A 1 94 ? 11.882 2.854 20.099 1.00 55.34 94 VAL A CA 1
ATOM 769 C C . VAL A 1 94 ? 12.897 3.297 21.152 1.00 55.34 94 VAL A C 1
ATOM 771 O O . VAL A 1 94 ? 13.106 4.494 21.322 1.00 55.34 94 VAL A O 1
ATOM 774 N N . LEU A 1 95 ? 13.561 2.358 21.834 1.00 52.66 95 LEU A N 1
ATOM 775 C CA . LEU A 1 95 ? 14.510 2.707 22.894 1.00 52.66 95 LEU A CA 1
ATOM 776 C C . LEU A 1 95 ? 15.864 3.200 22.369 1.00 52.66 95 LEU A C 1
ATOM 778 O O . LEU A 1 95 ? 16.482 4.033 23.027 1.00 52.66 95 LEU A O 1
ATOM 782 N N . PHE A 1 96 ? 16.326 2.710 21.212 1.00 48.59 96 PHE A N 1
ATOM 783 C CA . PHE A 1 96 ? 17.684 3.005 20.730 1.00 48.59 96 PHE A CA 1
ATOM 784 C C . PHE A 1 96 ? 17.753 3.777 19.411 1.00 48.59 96 PHE A C 1
ATOM 786 O O . PHE A 1 96 ? 18.717 4.508 19.209 1.00 48.59 96 PHE A O 1
ATOM 793 N N . LEU A 1 97 ? 16.765 3.650 18.518 1.00 52.41 97 LEU A N 1
ATOM 794 C CA . LEU A 1 97 ? 16.822 4.248 17.178 1.00 52.41 97 LEU A CA 1
ATOM 795 C C . LEU A 1 97 ? 15.838 5.414 16.996 1.00 52.41 97 LEU A C 1
ATOM 797 O O . LEU A 1 97 ? 16.164 6.386 16.325 1.00 52.41 97 LEU A O 1
ATOM 801 N N . ALA A 1 98 ? 14.669 5.379 17.639 1.00 56.41 98 ALA A N 1
ATOM 802 C CA . ALA A 1 98 ? 13.655 6.426 17.549 1.00 56.41 98 ALA A CA 1
ATOM 803 C C . ALA A 1 98 ? 14.079 7.801 18.096 1.00 56.41 98 ALA A C 1
ATOM 805 O O . ALA A 1 98 ? 13.743 8.772 17.427 1.00 56.41 98 ALA A O 1
ATOM 806 N N . PRO A 1 99 ? 14.814 7.957 19.220 1.00 53.34 99 PRO A N 1
ATOM 807 C CA . PRO A 1 99 ? 15.299 9.281 19.623 1.00 53.34 99 PRO A CA 1
ATOM 808 C C . PRO A 1 99 ? 16.313 9.855 18.619 1.00 53.34 99 PRO A C 1
ATOM 810 O O . PRO A 1 99 ? 16.275 11.045 18.333 1.00 53.34 99 PRO A O 1
ATOM 813 N N . PHE A 1 100 ? 17.142 9.001 18.007 1.00 56.72 100 PHE A N 1
ATOM 814 C CA . PHE A 1 100 ? 18.143 9.402 17.009 1.00 56.72 100 PHE A CA 1
ATOM 815 C C . PHE A 1 100 ? 17.512 9.744 15.643 1.00 56.72 100 PHE A C 1
ATOM 817 O O . PHE A 1 100 ? 17.927 10.684 14.965 1.00 56.72 100 PHE A O 1
ATOM 824 N N . ILE A 1 101 ? 16.456 9.019 15.250 1.00 56.88 101 ILE A N 1
ATOM 825 C CA . ILE A 1 101 ? 15.629 9.360 14.084 1.00 56.88 101 ILE A CA 1
ATOM 826 C C . ILE A 1 101 ? 14.824 10.631 14.365 1.00 56.88 101 ILE A C 1
ATOM 828 O O . ILE A 1 101 ? 14.806 11.506 13.518 1.00 56.88 101 ILE A O 1
ATOM 832 N N . ALA A 1 102 ? 14.206 10.784 15.540 1.00 54.28 102 ALA A N 1
ATOM 833 C CA . ALA A 1 102 ? 13.437 11.975 15.915 1.00 54.28 102 ALA A CA 1
ATOM 834 C C . ALA A 1 102 ? 14.283 13.259 15.871 1.00 54.28 102 ALA A C 1
ATOM 836 O O . ALA A 1 102 ? 13.804 14.289 15.405 1.00 54.28 102 ALA A O 1
ATOM 837 N N . GLU A 1 103 ? 15.550 13.183 16.282 1.00 53.66 103 GLU A N 1
ATOM 838 C CA . GLU A 1 103 ? 16.506 14.294 16.199 1.00 53.66 103 GLU A CA 1
ATOM 839 C C . GLU A 1 103 ? 16.886 14.647 14.747 1.00 53.66 103 GLU A C 1
ATOM 841 O O . GLU A 1 103 ? 17.124 15.808 14.429 1.00 53.66 103 GLU A O 1
ATOM 846 N N . THR A 1 104 ? 16.869 13.670 13.832 1.00 48.91 104 THR A N 1
ATOM 847 C CA . THR A 1 104 ? 17.191 13.852 12.401 1.00 48.91 104 THR A CA 1
ATOM 848 C C . THR A 1 104 ? 15.952 13.994 11.492 1.00 48.91 104 THR A C 1
ATOM 850 O O . THR A 1 104 ? 16.071 14.277 10.295 1.00 48.91 104 THR A O 1
ATOM 853 N N . ALA A 1 105 ? 14.746 13.852 12.056 1.00 49.97 105 ALA A N 1
ATOM 854 C CA . ALA A 1 105 ? 13.457 13.766 11.364 1.00 49.97 105 ALA A CA 1
ATOM 855 C C . ALA A 1 105 ? 12.786 15.106 11.040 1.00 49.97 105 ALA A C 1
ATOM 857 O O . ALA A 1 105 ? 11.680 15.123 10.503 1.00 49.97 105 ALA A O 1
ATOM 858 N N . THR A 1 106 ? 13.443 16.238 11.287 1.00 51.34 106 THR A N 1
ATOM 859 C CA . THR A 1 106 ? 12.953 17.559 10.848 1.00 51.34 106 THR A CA 1
ATOM 860 C C . THR A 1 106 ? 12.978 17.733 9.321 1.00 51.34 106 THR A C 1
ATOM 862 O O . THR A 1 106 ? 12.566 18.766 8.794 1.00 51.34 106 THR A O 1
ATOM 865 N N . THR A 1 107 ? 13.430 16.718 8.581 1.00 51.88 107 THR A N 1
ATOM 866 C CA . THR A 1 107 ? 13.517 16.717 7.123 1.00 51.88 107 THR A CA 1
ATOM 867 C C . THR A 1 107 ? 12.267 16.105 6.481 1.00 51.88 107 THR A C 1
ATOM 869 O O . THR A 1 107 ? 11.727 15.104 6.943 1.00 51.88 107 THR A O 1
ATOM 872 N N . ALA A 1 108 ? 11.819 16.690 5.363 1.00 55.84 108 ALA A N 1
ATOM 873 C CA . ALA A 1 108 ? 10.607 16.305 4.622 1.00 55.84 108 ALA A CA 1
ATOM 874 C C . ALA A 1 108 ? 10.538 14.827 4.187 1.00 55.84 108 ALA A C 1
ATOM 876 O O . ALA A 1 108 ? 9.481 14.378 3.744 1.00 55.84 108 ALA A O 1
ATOM 877 N N . PHE A 1 109 ? 11.642 14.087 4.307 1.00 56.84 109 PHE A N 1
ATOM 878 C CA . PHE A 1 109 ? 11.679 12.651 4.086 1.00 56.84 109 PHE A CA 1
ATOM 879 C C . PHE A 1 109 ? 10.702 11.965 5.041 1.00 56.84 109 PHE A C 1
ATOM 881 O O . PHE A 1 109 ? 9.687 11.486 4.547 1.00 56.84 109 PHE A O 1
ATOM 888 N N . VAL A 1 110 ? 10.864 12.123 6.364 1.00 65.94 110 VAL A N 1
ATOM 889 C CA . VAL A 1 110 ? 10.193 11.323 7.421 1.00 65.94 110 VAL A CA 1
ATOM 890 C C . VAL A 1 110 ? 8.660 11.341 7.377 1.00 65.94 110 VAL A C 1
ATOM 892 O O . VAL A 1 110 ? 7.999 10.420 7.872 1.00 65.94 110 VAL A O 1
ATOM 895 N N . ILE A 1 111 ? 8.070 12.358 6.746 1.00 73.56 111 ILE A N 1
ATOM 896 C CA . ILE A 1 111 ? 6.626 12.442 6.501 1.00 73.56 111 ILE A CA 1
ATOM 897 C C . ILE A 1 111 ? 6.156 11.268 5.634 1.00 73.56 111 ILE A C 1
ATOM 899 O O . ILE A 1 111 ? 5.136 10.646 5.935 1.00 73.56 111 ILE A O 1
ATOM 903 N N . TRP A 1 112 ? 6.901 10.945 4.577 1.00 76.44 112 TRP A N 1
ATOM 904 C CA . TRP A 1 112 ? 6.534 9.894 3.636 1.00 76.44 112 TRP A CA 1
ATOM 905 C C . TRP A 1 112 ? 6.724 8.505 4.240 1.00 76.44 112 TRP A C 1
ATOM 907 O O . TRP A 1 112 ? 5.828 7.673 4.104 1.00 76.44 112 TRP A O 1
ATOM 917 N N . GLU A 1 113 ? 7.811 8.247 4.973 1.00 77.44 113 GLU A N 1
ATOM 918 C CA . GLU A 1 113 ? 7.995 6.977 5.687 1.00 77.44 113 GLU A CA 1
ATOM 919 C C . GLU A 1 113 ? 6.900 6.767 6.740 1.00 77.44 113 GLU A C 1
ATOM 921 O O . GLU A 1 113 ? 6.305 5.690 6.803 1.00 77.44 113 GLU A O 1
ATOM 926 N N . SER A 1 114 ? 6.561 7.809 7.510 1.00 74.56 114 SER A N 1
ATOM 927 C CA . SER A 1 114 ? 5.490 7.751 8.516 1.00 74.56 114 SER A CA 1
ATOM 928 C C . SER A 1 114 ? 4.120 7.499 7.882 1.00 74.56 114 SER A C 1
ATOM 930 O O . SER A 1 114 ? 3.324 6.715 8.407 1.00 74.56 114 SER A O 1
ATOM 932 N N . PHE A 1 115 ? 3.853 8.112 6.724 1.00 81.88 115 PHE A N 1
ATOM 933 C CA . PHE A 1 115 ? 2.639 7.878 5.946 1.00 81.88 115 PHE A CA 1
ATOM 934 C C . PHE A 1 115 ? 2.549 6.428 5.451 1.00 81.88 115 PHE A C 1
ATOM 936 O O . PHE A 1 115 ? 1.535 5.768 5.683 1.00 81.88 115 PHE A O 1
ATOM 943 N N . PHE A 1 116 ? 3.598 5.905 4.801 1.00 80.62 116 PHE A N 1
ATOM 944 C CA . PHE A 1 116 ? 3.606 4.533 4.274 1.00 80.62 116 PHE A CA 1
ATOM 945 C C . PHE A 1 116 ? 3.540 3.489 5.387 1.00 80.62 116 PHE A C 1
ATOM 947 O O . PHE A 1 116 ? 2.847 2.479 5.240 1.00 80.62 116 PHE A O 1
ATOM 954 N N . TRP A 1 117 ? 4.179 3.759 6.524 1.00 79.56 117 TRP A N 1
ATOM 955 C CA . TRP A 1 117 ? 4.054 2.935 7.716 1.00 79.56 117 TRP A CA 1
ATOM 956 C C . TRP A 1 117 ? 2.614 2.926 8.241 1.00 79.56 117 TRP A C 1
ATOM 958 O O . TRP A 1 117 ? 2.013 1.860 8.399 1.00 79.56 117 TRP A O 1
ATOM 968 N N . GLY A 1 118 ? 2.007 4.104 8.423 1.00 79.00 118 GLY A N 1
ATOM 969 C CA . GLY A 1 118 ? 0.607 4.242 8.826 1.00 79.00 118 GLY A CA 1
ATOM 970 C C . GLY A 1 118 ? -0.354 3.540 7.860 1.00 79.00 118 GLY A C 1
ATOM 971 O O . GLY A 1 118 ? -1.251 2.819 8.306 1.00 79.00 118 GLY A O 1
ATOM 972 N N . PHE A 1 119 ? -0.111 3.655 6.553 1.00 85.12 119 PHE A N 1
ATOM 973 C CA . PHE A 1 119 ? -0.868 2.973 5.505 1.00 85.12 119 PHE A CA 1
ATOM 974 C C . PHE A 1 119 ? -0.757 1.447 5.603 1.00 85.12 119 PHE A C 1
ATOM 976 O O . PHE A 1 119 ? -1.779 0.757 5.607 1.00 85.12 119 PHE A O 1
ATOM 983 N N . GLY A 1 120 ? 0.457 0.916 5.774 1.00 82.94 120 GLY A N 1
ATOM 984 C CA . GLY A 1 120 ? 0.684 -0.512 5.995 1.00 82.94 120 GLY A CA 1
ATOM 985 C C . GLY A 1 120 ? -0.064 -1.033 7.224 1.00 82.94 120 GLY A C 1
ATOM 986 O O . GLY A 1 120 ? -0.678 -2.099 7.176 1.00 82.94 120 GLY A O 1
ATOM 987 N N . THR A 1 121 ? -0.117 -0.247 8.305 1.00 77.94 121 THR A N 1
ATOM 988 C CA . THR A 1 121 ? -0.867 -0.646 9.505 1.00 77.94 121 THR A CA 1
ATOM 989 C C . THR A 1 121 ? -2.388 -0.626 9.325 1.00 77.94 121 THR A C 1
ATOM 991 O O . THR A 1 121 ? -3.069 -1.365 10.027 1.00 77.94 121 THR A O 1
ATOM 994 N N . ALA A 1 122 ? -2.934 0.200 8.426 1.00 83.25 122 ALA A N 1
ATOM 995 C CA . ALA A 1 122 ? -4.364 0.183 8.104 1.00 83.25 122 ALA A CA 1
ATOM 996 C C . ALA A 1 122 ? -4.731 -1.060 7.274 1.00 83.25 122 ALA A C 1
ATOM 998 O O . ALA A 1 122 ? -5.794 -1.654 7.449 1.00 83.25 122 ALA A O 1
ATOM 999 N N . ILE A 1 123 ? -3.823 -1.503 6.397 1.00 85.56 123 ILE A N 1
ATOM 1000 C CA . ILE A 1 123 ? -3.994 -2.741 5.622 1.00 85.56 123 ILE A CA 1
ATOM 1001 C C . ILE A 1 123 ? -3.867 -3.981 6.505 1.00 85.56 123 ILE A C 1
ATOM 1003 O O . ILE A 1 123 ? -4.623 -4.938 6.338 1.00 85.56 123 ILE A O 1
ATOM 1007 N N . GLY A 1 124 ? -2.954 -3.959 7.470 1.00 81.19 124 GLY A N 1
ATOM 1008 C CA . GLY A 1 124 ? -2.742 -5.054 8.410 1.00 81.19 124 GLY A CA 1
ATOM 1009 C C . GLY A 1 124 ? -3.960 -5.425 9.274 1.00 81.19 124 GLY A C 1
ATOM 1010 O O . GLY A 1 124 ? -4.059 -6.549 9.762 1.00 81.19 124 GLY A O 1
ATOM 1011 N N . GLU A 1 125 ? -4.942 -4.530 9.406 1.00 78.19 125 GLU A N 1
ATOM 1012 C CA . GLU A 1 125 ? -6.228 -4.805 10.065 1.00 78.19 125 GLU A CA 1
ATOM 1013 C C . GLU A 1 125 ? -7.295 -5.450 9.183 1.00 78.19 125 GLU A C 1
ATOM 1015 O O . GLU A 1 125 ? -8.331 -5.904 9.679 1.00 78.19 125 GLU A O 1
ATOM 1020 N N . LEU A 1 126 ? -7.103 -5.458 7.867 1.00 86.44 126 LEU A N 1
ATOM 1021 C CA . LEU A 1 126 ? -8.098 -6.007 6.956 1.00 86.44 126 LEU A CA 1
ATOM 1022 C C . LEU A 1 126 ? -8.329 -7.508 7.184 1.00 86.44 126 LEU A C 1
ATOM 1024 O O . LEU A 1 126 ? -9.496 -7.909 7.223 1.00 86.44 126 LEU A O 1
ATOM 1028 N N . PRO A 1 127 ? -7.289 -8.348 7.392 1.00 83.56 127 PRO A N 1
ATOM 1029 C CA . PRO A 1 127 ? -7.489 -9.766 7.682 1.00 83.56 127 PRO A CA 1
ATOM 1030 C C . PRO A 1 127 ? -8.425 -10.036 8.879 1.00 83.56 127 PRO A C 1
ATOM 1032 O O . PRO A 1 127 ? -9.427 -10.731 8.685 1.00 83.56 127 PRO A O 1
ATOM 1035 N N . PRO A 1 128 ? -8.203 -9.483 10.091 1.00 78.62 128 PRO A N 1
ATOM 1036 C CA . PRO A 1 128 ? -9.111 -9.709 11.216 1.00 78.62 128 PRO A CA 1
ATOM 1037 C C . PRO A 1 128 ? -10.506 -9.099 10.999 1.00 78.62 128 PRO A C 1
ATOM 1039 O O . PRO A 1 128 ? -11.491 -9.706 11.424 1.00 78.62 128 PRO A O 1
ATOM 1042 N N . TYR A 1 129 ? -10.623 -7.964 10.297 1.00 83.56 129 TYR A N 1
ATOM 1043 C CA . TYR A 1 129 ? -11.920 -7.382 9.928 1.00 83.56 129 TYR A CA 1
ATOM 1044 C C . TYR A 1 129 ? -12.746 -8.333 9.051 1.00 83.56 129 TYR A C 1
ATOM 1046 O O . TYR A 1 129 ? -13.915 -8.594 9.346 1.00 83.56 129 TYR A O 1
ATOM 1054 N N . PHE A 1 130 ? -12.149 -8.898 7.996 1.00 86.69 130 PHE A N 1
ATOM 1055 C CA . PHE A 1 130 ? -12.848 -9.825 7.104 1.00 86.69 130 PHE A CA 1
ATOM 1056 C C . PHE A 1 130 ? -13.217 -11.131 7.805 1.00 86.69 130 PHE A C 1
ATOM 1058 O O . PHE A 1 130 ? -14.337 -11.619 7.639 1.00 86.69 130 PHE A O 1
ATOM 1065 N N . ILE A 1 131 ? -12.324 -11.670 8.638 1.00 82.94 131 ILE A N 1
ATOM 1066 C CA . ILE A 1 131 ? -12.612 -12.867 9.437 1.00 82.94 131 ILE A CA 1
ATOM 1067 C C . ILE A 1 131 ? -13.812 -12.605 10.356 1.00 82.94 131 ILE A C 1
ATOM 1069 O O . ILE A 1 131 ? -14.784 -13.354 10.319 1.00 82.94 131 ILE A O 1
ATOM 1073 N N . ALA A 1 132 ? -13.814 -11.508 11.114 1.00 81.44 132 ALA A N 1
ATOM 1074 C CA . ALA A 1 132 ? -14.921 -11.196 12.015 1.00 81.44 132 ALA A CA 1
ATOM 1075 C C . ALA A 1 132 ? -16.242 -10.934 11.276 1.00 81.44 132 ALA A C 1
ATOM 1077 O O . ALA A 1 132 ? -17.298 -11.392 11.716 1.00 81.44 132 ALA A O 1
ATOM 1078 N N . LYS A 1 133 ? -16.182 -10.266 10.118 1.00 84.31 133 LYS A N 1
ATOM 1079 C CA . LYS A 1 133 ? -17.348 -10.012 9.267 1.00 84.31 133 LYS A CA 1
ATOM 1080 C C . LYS A 1 133 ? -17.954 -11.295 8.712 1.00 84.31 133 LYS A C 1
ATOM 1082 O O . LYS A 1 133 ? -19.167 -11.465 8.743 1.00 84.31 133 LYS A O 1
ATOM 1087 N N . THR A 1 134 ? -17.124 -12.221 8.236 1.00 84.75 134 THR A N 1
ATOM 1088 C CA . THR A 1 134 ? -17.607 -13.523 7.751 1.00 84.75 134 THR A CA 1
ATOM 1089 C C . THR A 1 134 ? -18.172 -14.385 8.879 1.00 84.75 134 THR A C 1
ATOM 1091 O O . THR A 1 134 ? -19.143 -15.101 8.652 1.00 84.75 134 THR A O 1
ATOM 1094 N N . CYS A 1 135 ? -17.633 -14.305 10.098 1.00 81.44 135 CYS A N 1
ATOM 1095 C CA . CYS A 1 135 ? -18.203 -14.994 11.256 1.00 81.44 135 CYS A CA 1
ATOM 1096 C C . CYS A 1 135 ? -19.584 -14.453 11.636 1.00 81.44 135 CYS A C 1
ATOM 1098 O O . CYS A 1 135 ? -20.499 -15.252 11.816 1.00 81.44 135 CYS A O 1
ATOM 1100 N N . ALA A 1 136 ? -19.744 -13.127 11.682 1.00 79.44 136 ALA A N 1
ATOM 1101 C CA . ALA A 1 136 ? -21.027 -12.488 11.971 1.00 79.44 136 ALA A CA 1
ATOM 1102 C C . ALA A 1 136 ? -22.095 -12.798 10.913 1.00 79.44 136 ALA A C 1
ATOM 1104 O O . ALA A 1 136 ? -23.243 -13.034 11.260 1.00 79.44 136 ALA A O 1
ATOM 1105 N N . LEU A 1 137 ? -21.718 -12.864 9.632 1.00 82.38 137 LEU A N 1
ATOM 1106 C CA . LEU A 1 137 ? -22.644 -13.232 8.553 1.00 82.38 137 LEU A CA 1
ATOM 1107 C C . LEU A 1 137 ? -23.080 -14.704 8.588 1.00 82.38 137 LEU A C 1
ATOM 1109 O O . LEU A 1 137 ? -24.131 -15.034 8.053 1.00 82.38 137 LEU A O 1
ATOM 1113 N N . ASN A 1 138 ? -22.266 -15.589 9.167 1.00 83.00 138 ASN A N 1
ATOM 1114 C CA . ASN A 1 138 ? -22.529 -17.029 9.210 1.00 83.00 138 ASN A CA 1
ATOM 1115 C C . ASN A 1 138 ? -23.029 -17.513 10.585 1.00 83.00 138 ASN A C 1
ATOM 1117 O O . ASN A 1 138 ? -23.011 -18.720 10.824 1.00 83.00 138 ASN A O 1
ATOM 1121 N N . ASP A 1 139 ? -23.378 -16.604 11.506 1.00 73.50 139 ASP A N 1
ATOM 1122 C CA . ASP A 1 139 ? -23.719 -16.904 12.910 1.00 73.50 139 ASP A CA 1
ATOM 1123 C C . ASP A 1 139 ? -22.700 -17.823 13.621 1.00 73.50 139 ASP A C 1
ATOM 1125 O O . ASP A 1 139 ? -23.010 -18.572 14.551 1.00 73.50 139 ASP A O 1
ATOM 1129 N N . LYS A 1 140 ? -21.432 -17.775 13.195 1.00 68.75 140 LYS A N 1
ATOM 1130 C CA . LYS A 1 140 ? -20.346 -18.543 13.811 1.00 68.75 140 LYS A CA 1
ATOM 1131 C C . LYS A 1 140 ? -19.715 -17.716 14.923 1.00 68.75 140 LYS A C 1
ATOM 1133 O O . LYS A 1 140 ? -19.441 -16.529 14.747 1.00 68.75 140 LYS A O 1
ATOM 1138 N N . LYS A 1 141 ? -19.399 -18.358 16.054 1.00 60.50 141 LYS A N 1
ATOM 1139 C CA . LYS A 1 141 ? -18.558 -17.738 17.090 1.00 60.50 141 LYS A CA 1
ATOM 1140 C C . LYS A 1 141 ? -17.234 -17.308 16.453 1.00 60.50 141 LYS A C 1
ATOM 1142 O O . LYS A 1 141 ? -16.611 -18.099 15.744 1.00 60.50 141 LYS A O 1
ATOM 1147 N N . ALA A 1 142 ? -16.828 -16.059 16.678 1.00 58.22 142 ALA A N 1
ATOM 1148 C CA . ALA A 1 142 ? -15.574 -15.544 16.143 1.00 58.22 142 ALA A CA 1
ATOM 1149 C C . ALA A 1 142 ? -14.395 -16.428 16.616 1.00 58.22 142 ALA A C 1
ATOM 1151 O O . ALA A 1 142 ? -14.342 -16.768 17.800 1.00 58.22 142 ALA A O 1
ATOM 1152 N N . PRO A 1 143 ? -13.451 -16.804 15.732 1.00 52.00 143 PRO A N 1
ATOM 1153 C CA . PRO A 1 143 ? -12.340 -17.699 16.072 1.00 52.00 143 PRO A CA 1
ATOM 1154 C C . PRO A 1 143 ? -11.376 -17.080 17.092 1.00 52.00 143 PRO A C 1
ATOM 1156 O O . PRO A 1 143 ? -10.695 -17.801 17.815 1.00 52.00 143 PRO A O 1
ATOM 1159 N N . PHE A 1 144 ? -11.353 -15.749 17.195 1.00 55.94 144 PHE A N 1
ATOM 1160 C CA . PHE A 1 144 ? -10.649 -15.024 18.246 1.00 55.94 144 PHE A CA 1
ATOM 1161 C C . PHE A 1 144 ? -11.581 -14.804 19.439 1.00 55.94 144 PHE A C 1
ATOM 1163 O O . PHE A 1 144 ? -12.157 -13.732 19.618 1.00 55.94 144 PHE A O 1
ATOM 1170 N N . THR A 1 145 ? -11.737 -15.826 20.278 1.00 48.00 145 THR A N 1
ATOM 1171 C CA . THR A 1 145 ? -12.200 -15.603 21.649 1.00 48.00 145 THR A CA 1
ATOM 1172 C C . THR A 1 145 ? -11.097 -14.855 22.385 1.00 48.00 145 THR A C 1
ATOM 1174 O O . THR A 1 145 ? -10.039 -15.427 22.660 1.00 48.00 145 THR A O 1
ATOM 1177 N N . PHE A 1 146 ? -11.325 -13.574 22.674 1.00 50.69 146 PHE A N 1
ATOM 1178 C CA . PHE A 1 146 ? -10.470 -12.820 2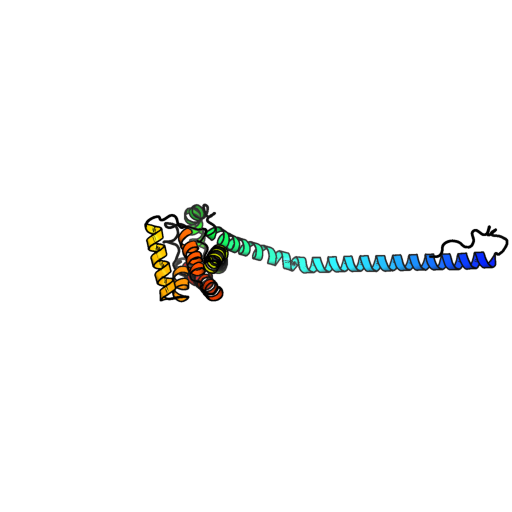3.582 1.00 50.69 146 PHE A CA 1
ATOM 1179 C C . PHE A 1 146 ? -10.401 -13.583 24.900 1.00 50.69 146 PHE A C 1
ATOM 1181 O O . PHE A 1 146 ? -11.434 -13.863 25.508 1.00 50.69 146 PHE A O 1
ATOM 1188 N N . ARG A 1 147 ? -9.196 -13.993 25.311 1.00 45.50 147 ARG A N 1
ATOM 1189 C CA . ARG A 1 147 ? -9.013 -14.481 26.677 1.00 45.50 147 ARG A CA 1
ATOM 1190 C C . ARG A 1 147 ? -9.289 -13.284 27.587 1.00 45.50 147 ARG A C 1
ATOM 1192 O O . ARG A 1 147 ? -8.592 -12.281 27.429 1.00 45.50 147 ARG A O 1
ATOM 1199 N N . PRO A 1 148 ? -10.295 -13.359 28.470 1.00 43.97 148 PRO A N 1
ATOM 1200 C CA . PRO A 1 148 ? -10.654 -12.238 29.316 1.00 43.97 148 PRO A CA 1
ATOM 1201 C C . PRO A 1 148 ? -9.516 -11.994 30.302 1.00 43.97 148 PRO A C 1
ATOM 1203 O O . PRO A 1 148 ? -9.309 -12.745 31.254 1.00 43.97 148 PRO A O 1
ATOM 1206 N N . ASN A 1 149 ? -8.755 -10.938 30.046 1.00 57.16 149 ASN A N 1
ATOM 1207 C CA . ASN A 1 149 ? -7.913 -10.297 31.039 1.00 57.16 149 ASN A CA 1
ATOM 1208 C C . ASN A 1 149 ? -8.680 -9.029 31.439 1.00 57.16 149 ASN A C 1
ATOM 1210 O O . ASN A 1 149 ? -9.046 -8.267 30.548 1.00 57.16 149 ASN A O 1
ATOM 1214 N N . GLY A 1 150 ? -8.927 -8.763 32.726 1.00 57.12 150 GLY A N 1
ATOM 1215 C CA . GLY A 1 150 ? -9.880 -7.715 33.154 1.00 57.12 150 GLY A CA 1
ATOM 1216 C C . GLY A 1 150 ? -9.705 -6.324 32.507 1.00 57.12 150 GLY A C 1
ATOM 1217 O O . GLY A 1 150 ? -10.687 -5.620 32.288 1.00 57.12 150 GLY A O 1
ATOM 1218 N N . TRP A 1 151 ? -8.481 -5.953 32.112 1.00 58.66 151 TRP A N 1
ATOM 1219 C CA . TRP A 1 151 ? -8.207 -4.745 31.321 1.00 58.66 151 TRP A CA 1
ATOM 1220 C C . TRP A 1 151 ? -8.739 -4.807 29.882 1.00 58.66 151 TRP A C 1
ATOM 1222 O O . TRP A 1 151 ? -9.315 -3.835 29.403 1.00 58.66 151 TRP A O 1
ATOM 1232 N N . THR A 1 152 ? -8.576 -5.938 29.192 1.00 61.38 152 THR A N 1
ATOM 1233 C CA . THR A 1 152 ? -9.030 -6.128 27.804 1.00 61.38 152 THR A CA 1
ATOM 1234 C C . THR A 1 152 ? -10.550 -6.017 27.680 1.00 61.38 152 THR A C 1
ATOM 1236 O O . THR A 1 152 ? -11.034 -5.380 26.748 1.00 61.38 152 THR A O 1
ATOM 1239 N N . ASP A 1 153 ? -11.312 -6.522 28.652 1.00 64.75 153 ASP A N 1
ATOM 1240 C CA . ASP A 1 153 ? -12.782 -6.508 28.618 1.00 64.75 153 ASP A CA 1
ATOM 1241 C C . ASP A 1 153 ? -13.375 -5.096 28.764 1.00 64.75 153 ASP A C 1
ATOM 1243 O O . ASP A 1 153 ? -14.322 -4.731 28.053 1.00 64.75 153 ASP A O 1
ATOM 1247 N N . TYR A 1 154 ? -12.797 -4.270 29.645 1.00 66.50 154 TYR A N 1
ATOM 1248 C CA . TYR A 1 154 ? -13.167 -2.854 29.776 1.00 66.50 154 TYR A CA 1
ATOM 1249 C C . TYR A 1 154 ? -12.950 -2.119 28.454 1.00 66.50 154 TYR A C 1
ATOM 1251 O O . TYR A 1 154 ? -13.813 -1.401 27.946 1.00 66.50 154 TYR A O 1
ATOM 1259 N N . PHE A 1 155 ? -11.792 -2.378 27.866 1.00 67.56 155 PHE A N 1
ATOM 1260 C CA . PHE A 1 155 ? -11.359 -1.829 26.606 1.00 67.56 155 PHE A CA 1
ATOM 1261 C C . PHE A 1 155 ? -12.309 -2.222 25.455 1.00 67.56 155 PHE A C 1
ATOM 1263 O O . PHE A 1 155 ? -12.793 -1.353 24.724 1.00 67.56 155 PHE A O 1
ATOM 1270 N N . HIS A 1 156 ? -12.663 -3.499 25.327 1.00 66.12 156 HIS A N 1
ATOM 1271 C CA . HIS A 1 156 ? -13.660 -3.952 24.353 1.00 66.12 156 HIS A CA 1
ATOM 1272 C C . HIS A 1 156 ? -15.011 -3.267 24.526 1.00 66.12 156 HIS A C 1
ATOM 1274 O O . HIS A 1 156 ? -15.642 -2.876 23.542 1.00 66.12 156 HIS A O 1
ATOM 1280 N N . SER A 1 157 ? -15.444 -3.106 25.773 1.00 70.56 157 SER A N 1
ATOM 1281 C CA . SER A 1 157 ? -16.705 -2.447 26.104 1.00 70.56 157 SER A CA 1
ATOM 1282 C C . SER A 1 157 ? -16.691 -0.970 25.701 1.00 70.56 157 SER A C 1
ATOM 1284 O O . SER A 1 157 ? -17.680 -0.473 25.162 1.00 70.56 157 SER A O 1
ATOM 1286 N N . LEU A 1 158 ? -15.555 -0.290 25.872 1.00 73.19 158 LEU A N 1
ATOM 1287 C CA . LEU A 1 158 ? -15.359 1.092 25.445 1.00 73.19 158 LEU A CA 1
ATOM 1288 C C . LEU A 1 158 ? -15.353 1.233 23.917 1.00 73.19 158 LEU A C 1
ATOM 1290 O O . LEU A 1 158 ? -16.086 2.073 23.396 1.00 73.19 158 LEU A O 1
ATOM 1294 N N . ILE A 1 159 ? -14.592 0.398 23.190 1.00 72.94 159 ILE A N 1
ATOM 1295 C CA . ILE A 1 159 ? -14.590 0.404 21.712 1.00 72.94 159 ILE A CA 1
ATOM 1296 C C . ILE A 1 159 ? -16.003 0.161 21.207 1.00 72.94 159 ILE A C 1
ATOM 1298 O O . ILE A 1 159 ? -16.494 0.901 20.360 1.00 72.94 159 ILE A O 1
ATOM 1302 N N . ARG A 1 160 ? -16.676 -0.859 21.749 1.00 72.50 160 ARG A N 1
ATOM 1303 C CA . ARG A 1 160 ? -18.053 -1.182 21.388 1.00 72.50 160 ARG A CA 1
ATOM 1304 C C . ARG A 1 160 ? -18.958 0.028 21.577 1.00 72.50 160 ARG A C 1
ATOM 1306 O O . ARG A 1 160 ? -19.694 0.368 20.658 1.00 72.50 160 ARG A O 1
ATOM 1313 N N . TRP A 1 161 ? -18.890 0.685 22.731 1.00 77.38 161 TRP A N 1
ATOM 1314 C CA . TRP A 1 161 ? -19.696 1.869 23.007 1.00 77.38 161 TRP A CA 1
ATOM 1315 C C . TRP A 1 161 ? -19.386 3.018 22.039 1.00 77.38 161 TRP A C 1
ATOM 1317 O O . TRP A 1 161 ? -20.310 3.617 21.492 1.00 77.38 161 TRP A O 1
ATOM 1327 N N . MET A 1 162 ? -18.108 3.293 21.760 1.00 72.69 162 MET A N 1
ATOM 1328 C CA . MET A 1 162 ? -17.699 4.353 20.832 1.00 72.69 162 MET A CA 1
ATOM 1329 C C . MET A 1 162 ? -18.152 4.074 19.400 1.00 72.69 162 MET A C 1
ATOM 1331 O O . MET A 1 162 ? -18.692 4.957 18.739 1.00 72.69 162 MET A O 1
ATOM 1335 N N . VAL A 1 163 ? -17.970 2.843 18.929 1.00 74.75 163 VAL A N 1
ATOM 1336 C CA . VAL A 1 163 ? -18.350 2.420 17.581 1.00 74.75 163 VAL A CA 1
ATOM 1337 C C . VAL A 1 163 ? -19.870 2.416 17.420 1.00 74.75 163 VAL A C 1
ATOM 1339 O O . VAL A 1 163 ? -20.373 2.893 16.407 1.00 74.75 163 VAL A O 1
ATOM 1342 N N . GLN A 1 164 ? -20.622 1.955 18.423 1.00 76.38 164 GLN A N 1
ATOM 1343 C CA . GLN A 1 164 ? -22.087 1.970 18.377 1.00 76.38 164 GLN A CA 1
ATOM 1344 C C . GLN A 1 164 ? -22.668 3.384 18.473 1.00 76.38 164 GLN A C 1
ATOM 1346 O O . GLN A 1 164 ? -23.676 3.669 17.833 1.00 76.38 164 GLN A O 1
ATOM 1351 N N . LYS A 1 165 ? -22.045 4.274 19.255 1.00 78.44 165 LYS A N 1
ATOM 1352 C CA . LYS A 1 165 ? -22.557 5.631 19.481 1.00 78.44 165 LYS A CA 1
ATOM 1353 C C . LYS A 1 165 ? -22.144 6.626 18.397 1.00 78.44 165 LYS A C 1
ATOM 1355 O O . LYS A 1 165 ? -22.946 7.478 18.029 1.00 78.44 165 LYS A O 1
ATOM 1360 N N . PHE A 1 166 ? -20.910 6.535 17.901 1.00 77.75 166 PHE A N 1
ATOM 1361 C CA . PHE A 1 166 ? -20.320 7.509 16.973 1.00 77.75 166 PHE A CA 1
ATOM 1362 C C . PHE A 1 166 ? -20.033 6.940 15.575 1.00 77.75 166 PHE A C 1
ATOM 1364 O O . PHE A 1 166 ? -19.619 7.687 14.686 1.00 77.75 166 PHE A O 1
ATOM 1371 N N . GLY A 1 167 ? -20.240 5.638 15.350 1.00 81.00 167 GLY A N 1
ATOM 1372 C CA . GLY A 1 167 ? -20.058 5.004 14.044 1.00 81.00 167 GLY A CA 1
ATOM 1373 C C . GLY A 1 167 ? -18.654 5.229 13.482 1.00 81.00 167 GLY A C 1
ATOM 1374 O O . GLY A 1 167 ? -17.651 4.972 14.147 1.00 81.00 167 GLY A O 1
ATOM 1375 N N . VAL A 1 168 ? -18.586 5.760 12.259 1.00 81.62 168 VAL A N 1
ATOM 1376 C CA . VAL A 1 168 ? -17.334 6.040 11.530 1.00 81.62 168 VAL A CA 1
ATOM 1377 C C . VAL A 1 168 ? -16.412 6.996 12.294 1.00 81.62 168 VAL A C 1
ATOM 1379 O O . VAL A 1 168 ? -15.200 6.798 12.303 1.00 81.62 168 VAL A O 1
ATOM 1382 N N . PHE A 1 169 ? -16.971 7.987 12.997 1.00 83.25 169 PHE A N 1
ATOM 1383 C CA . PHE A 1 169 ? -16.185 8.911 13.820 1.00 83.25 169 PHE A CA 1
ATOM 1384 C C . PHE A 1 169 ? -15.584 8.221 15.046 1.00 83.25 169 PHE A C 1
ATOM 1386 O O . PHE A 1 169 ? -14.474 8.554 15.448 1.00 83.25 169 PHE A O 1
ATOM 1393 N N . GLY A 1 170 ? -16.276 7.224 15.607 1.00 81.06 170 GLY A N 1
ATOM 1394 C CA . GLY A 1 170 ? -15.736 6.389 16.679 1.00 81.06 170 GLY A CA 1
ATOM 1395 C C . GLY A 1 170 ? -14.509 5.604 16.215 1.00 81.06 170 GLY A C 1
ATOM 1396 O O . GLY A 1 170 ? -13.490 5.605 16.897 1.00 81.06 170 GLY A O 1
ATOM 1397 N N . ILE A 1 171 ? -14.576 5.014 15.017 1.00 80.69 171 ILE A N 1
ATOM 1398 C CA . ILE A 1 171 ? -13.453 4.288 14.398 1.00 80.69 171 ILE A CA 1
ATOM 1399 C C . ILE A 1 171 ? -12.282 5.235 14.127 1.00 80.69 171 ILE A C 1
ATOM 1401 O O . ILE A 1 171 ? -11.146 4.906 14.458 1.00 80.69 171 ILE A O 1
ATOM 1405 N N . LEU A 1 172 ? -12.559 6.416 13.567 1.00 83.44 172 LEU A N 1
ATOM 1406 C CA . LEU A 1 172 ? -11.540 7.423 13.282 1.00 83.44 172 LEU A CA 1
ATOM 1407 C C . LEU A 1 172 ? -10.825 7.864 14.563 1.00 83.44 172 LEU A C 1
ATOM 1409 O O . LEU A 1 172 ? -9.601 7.862 14.606 1.00 83.44 172 LEU A O 1
ATOM 1413 N N . LEU A 1 173 ? -11.575 8.165 15.627 1.00 80.12 173 LEU A N 1
ATOM 1414 C CA . LEU A 1 173 ? -11.000 8.517 16.925 1.00 80.12 173 LEU A CA 1
ATOM 1415 C C . LEU A 1 173 ? -10.136 7.383 17.479 1.00 80.12 173 LEU A C 1
ATOM 1417 O O . LEU A 1 173 ? -9.009 7.635 17.891 1.00 80.12 173 LEU A O 1
ATOM 1421 N N . CYS A 1 174 ? -10.615 6.136 17.434 1.00 74.62 174 CYS A N 1
ATOM 1422 C CA . CYS A 1 174 ? -9.823 4.977 17.850 1.00 74.62 174 CYS A CA 1
ATOM 1423 C C . CYS A 1 174 ? -8.540 4.806 17.016 1.00 74.62 174 CYS A C 1
ATOM 1425 O O . CYS A 1 174 ? -7.522 4.372 17.553 1.00 74.62 174 CYS A O 1
ATOM 1427 N N . ALA A 1 175 ? -8.573 5.156 15.729 1.00 73.88 175 ALA A N 1
ATOM 1428 C CA . ALA A 1 175 ? -7.433 5.081 14.819 1.00 73.88 175 ALA A CA 1
ATOM 1429 C C . ALA A 1 175 ? -6.436 6.250 14.978 1.00 73.88 175 ALA A C 1
ATOM 1431 O O . ALA A 1 175 ? -5.251 6.076 14.696 1.00 73.88 175 ALA A O 1
ATOM 1432 N N . SER A 1 176 ? -6.895 7.418 15.440 1.00 71.31 176 SER A N 1
ATOM 1433 C CA . SER A 1 176 ? -6.098 8.646 15.590 1.00 71.31 176 SER A CA 1
ATOM 1434 C C . SER A 1 176 ? -5.342 8.777 16.919 1.00 71.31 176 SER A C 1
ATOM 1436 O O . SER A 1 176 ? -4.530 9.692 17.051 1.00 71.31 176 SER A O 1
ATOM 1438 N N . ILE A 1 177 ? -5.584 7.912 17.911 1.00 67.00 177 ILE A N 1
ATOM 1439 C CA . ILE A 1 177 ? -4.931 8.014 19.230 1.00 67.00 177 ILE A CA 1
ATOM 1440 C C . ILE A 1 177 ? -3.414 7.714 19.118 1.00 67.00 177 ILE A C 1
ATOM 1442 O O . ILE A 1 177 ? -3.037 6.659 18.596 1.00 67.00 177 ILE A O 1
ATOM 1446 N N . PRO A 1 178 ? -2.527 8.615 19.601 1.00 54.38 178 PRO A N 1
ATOM 1447 C CA . PRO A 1 178 ? -1.075 8.469 19.487 1.00 54.38 178 PRO A CA 1
ATOM 1448 C C . PRO A 1 178 ? -0.476 7.397 20.419 1.00 54.38 178 PRO A C 1
ATOM 1450 O O . PRO A 1 178 ? -1.038 7.024 21.447 1.00 54.38 178 PRO A O 1
ATOM 1453 N N . ASN A 1 179 ? 0.711 6.922 20.029 1.00 53.28 179 ASN A N 1
ATOM 1454 C CA . ASN A 1 179 ? 1.402 5.709 20.492 1.00 53.28 179 ASN A CA 1
ATOM 1455 C C . ASN A 1 179 ? 1.803 5.539 21.989 1.00 53.28 179 ASN A C 1
ATOM 1457 O O . ASN A 1 179 ? 2.109 4.401 22.338 1.00 53.28 179 ASN A O 1
ATOM 1461 N N . PRO A 1 180 ? 1.817 6.526 22.910 1.00 43.56 180 PRO A N 1
ATOM 1462 C CA . PRO A 1 180 ? 2.281 6.273 24.288 1.00 43.56 180 PRO A CA 1
ATOM 1463 C C . PRO A 1 180 ? 1.403 5.314 25.115 1.00 43.56 180 PRO A C 1
ATOM 1465 O O . PRO A 1 180 ? 1.891 4.675 26.040 1.00 43.56 180 PRO A O 1
ATOM 1468 N N . LEU A 1 181 ? 0.117 5.166 24.770 1.00 39.12 181 LEU A N 1
ATOM 1469 C CA . LEU A 1 181 ? -0.791 4.181 25.385 1.00 39.12 181 LEU A CA 1
ATOM 1470 C C . LEU A 1 181 ? -0.672 2.769 24.761 1.00 39.12 181 LEU A C 1
ATOM 1472 O O . LEU A 1 181 ? -1.290 1.822 25.244 1.00 39.12 181 LEU A O 1
ATOM 1476 N N . PHE A 1 182 ? 0.077 2.642 23.661 1.00 45.59 182 PHE A N 1
ATOM 1477 C CA . PHE A 1 182 ? 0.014 1.538 22.692 1.00 45.59 182 PHE A CA 1
ATOM 1478 C C . PHE A 1 182 ? 1.011 0.407 23.001 1.00 45.59 182 PHE A C 1
ATOM 1480 O O . PHE A 1 182 ? 0.719 -0.755 22.729 1.00 45.59 182 PHE A O 1
ATOM 1487 N N . ASP A 1 183 ? 2.147 0.728 23.630 1.00 40.88 183 ASP A N 1
ATOM 1488 C CA . ASP A 1 183 ? 3.204 -0.246 23.961 1.00 40.88 183 ASP A CA 1
ATOM 1489 C C . ASP A 1 183 ? 2.933 -1.024 25.266 1.00 40.88 183 ASP A C 1
ATOM 1491 O O . ASP A 1 183 ? 3.404 -2.145 25.434 1.00 40.88 183 ASP A O 1
ATOM 1495 N N . LEU A 1 184 ? 2.107 -0.482 26.172 1.00 38.72 184 LEU A N 1
ATOM 1496 C CA . LEU A 1 184 ? 1.739 -1.126 27.447 1.00 38.72 184 LEU A CA 1
ATOM 1497 C C . LEU A 1 184 ? 0.542 -2.088 27.333 1.00 38.72 184 LEU A C 1
ATOM 1499 O O . LEU A 1 184 ? 0.396 -2.984 28.162 1.00 38.72 184 LEU A O 1
ATOM 1503 N N . ALA A 1 185 ? -0.311 -1.922 26.315 1.00 42.03 185 ALA A N 1
ATOM 1504 C CA . ALA A 1 185 ? -1.503 -2.754 26.094 1.00 42.03 185 ALA A CA 1
ATOM 1505 C C . ALA A 1 185 ? -1.309 -3.846 25.020 1.00 42.03 185 ALA A C 1
ATOM 1507 O O . ALA A 1 185 ? -2.156 -4.731 24.876 1.00 42.03 185 ALA A O 1
ATOM 1508 N N . GLY A 1 186 ? -0.189 -3.815 24.289 1.00 48.31 186 GLY A N 1
ATOM 1509 C CA . GLY A 1 186 ? 0.108 -4.732 23.192 1.00 48.31 186 GLY A CA 1
ATOM 1510 C C . GLY A 1 186 ? -0.759 -4.496 21.947 1.00 48.31 186 GLY A C 1
ATOM 1511 O O . GLY A 1 186 ? -1.879 -3.988 22.003 1.00 48.31 186 GLY A O 1
ATOM 1512 N N . ASN A 1 187 ? -0.259 -4.945 20.793 1.00 49.47 187 ASN A N 1
ATOM 1513 C CA . ASN A 1 187 ? -0.898 -4.838 19.468 1.00 49.47 187 ASN A CA 1
ATOM 1514 C C . ASN A 1 187 ? -2.296 -5.505 19.350 1.00 49.47 187 ASN A C 1
ATOM 1516 O O . ASN A 1 187 ? -2.900 -5.503 18.279 1.00 49.47 187 ASN A O 1
ATOM 1520 N N . GLY A 1 188 ? -2.839 -6.057 20.439 1.00 52.69 188 GLY A N 1
ATOM 1521 C CA . GLY A 1 188 ? -4.171 -6.655 20.500 1.00 52.69 188 GLY A CA 1
ATOM 1522 C C . GLY A 1 188 ? -5.315 -5.640 20.437 1.00 52.69 188 GLY A C 1
ATOM 1523 O O . GLY A 1 188 ? -6.325 -5.937 19.810 1.00 52.69 188 GLY A O 1
ATOM 1524 N N . TRP A 1 189 ? -5.156 -4.431 20.998 1.00 56.31 189 TRP A N 1
ATOM 1525 C CA . TRP A 1 189 ? -6.221 -3.408 21.052 1.00 56.31 189 TRP A CA 1
ATOM 1526 C C . TRP A 1 189 ? -6.767 -3.035 19.675 1.00 56.31 189 TRP A C 1
ATOM 1528 O O . TRP A 1 189 ? -7.958 -2.810 19.481 1.00 56.31 189 TRP A O 1
ATOM 1538 N N . PHE A 1 190 ? -5.886 -2.967 18.689 1.00 57.06 190 PHE A N 1
ATOM 1539 C CA . PHE A 1 190 ? -6.273 -2.513 17.371 1.00 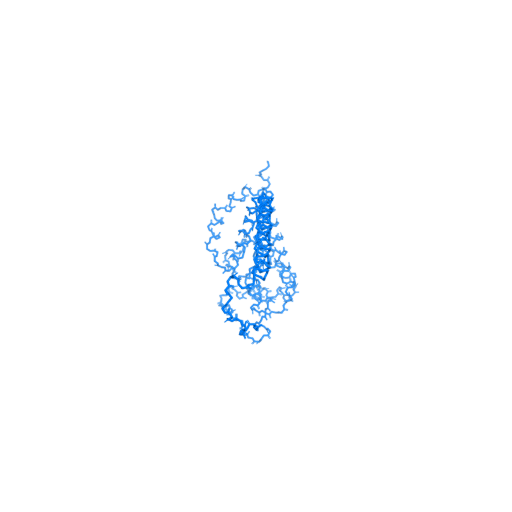57.06 190 PHE A CA 1
ATOM 1540 C C . PHE A 1 190 ? -6.846 -3.639 16.507 1.00 57.06 190 PHE A C 1
ATOM 1542 O O . PHE A 1 190 ? -7.837 -3.450 15.801 1.00 57.06 190 PHE A O 1
ATOM 1549 N N . LEU A 1 191 ? -6.327 -4.854 16.699 1.00 60.22 191 LEU A N 1
ATOM 1550 C CA . LEU A 1 191 ? -6.979 -6.074 16.238 1.00 60.22 191 LEU A CA 1
ATOM 1551 C C . LEU A 1 191 ? -8.417 -6.155 16.784 1.00 60.22 191 LEU A C 1
ATOM 1553 O O . LEU A 1 191 ? -9.336 -6.501 16.043 1.00 60.22 191 LEU A O 1
ATOM 1557 N N . SER A 1 192 ? -8.637 -5.759 18.046 1.00 63.47 192 SER A N 1
ATOM 1558 C CA . SER A 1 192 ? -9.967 -5.679 18.658 1.00 63.47 192 SER A CA 1
ATOM 1559 C C . SER A 1 192 ? -10.897 -4.725 17.922 1.00 63.47 192 SER A C 1
ATOM 1561 O O . SER A 1 192 ? -12.066 -5.064 17.762 1.00 63.47 192 SER A O 1
ATOM 1563 N N . VAL A 1 193 ? -10.425 -3.561 17.460 1.00 70.44 193 VAL A N 1
ATOM 1564 C CA . VAL A 1 193 ? -11.253 -2.610 16.695 1.00 70.44 193 VAL A CA 1
ATOM 1565 C C . VAL A 1 193 ? -11.674 -3.230 15.366 1.00 70.44 193 VAL A C 1
ATOM 1567 O O . VAL A 1 193 ? -12.870 -3.253 15.078 1.00 70.44 193 VAL A O 1
ATOM 1570 N N . GLY A 1 194 ? -10.738 -3.803 14.602 1.00 73.94 194 GLY A N 1
ATOM 1571 C CA . GLY A 1 194 ? -11.040 -4.491 13.341 1.00 73.94 194 GLY A CA 1
ATOM 1572 C C . GLY A 1 194 ? -12.026 -5.650 13.520 1.00 73.94 194 GLY A C 1
ATOM 1573 O O . GLY A 1 194 ? -13.023 -5.735 12.799 1.00 73.94 194 GLY A O 1
ATOM 1574 N N . ILE A 1 195 ? -11.817 -6.489 14.542 1.00 74.81 195 ILE A N 1
ATOM 1575 C CA . ILE A 1 195 ? -12.712 -7.606 14.887 1.00 74.81 195 ILE A CA 1
ATOM 1576 C C . ILE A 1 195 ? -14.099 -7.090 15.290 1.00 74.81 195 ILE A C 1
ATOM 1578 O O . ILE A 1 195 ? -15.113 -7.583 14.802 1.00 74.81 195 ILE A O 1
ATOM 1582 N N . THR A 1 196 ? -14.159 -6.069 16.146 1.00 74.69 196 THR A N 1
ATOM 1583 C CA . THR A 1 196 ? -15.412 -5.462 16.619 1.00 74.69 196 THR A CA 1
ATOM 1584 C C . THR A 1 196 ? -16.188 -4.861 15.445 1.00 74.69 196 THR A C 1
ATOM 1586 O O . THR A 1 196 ? -17.364 -5.161 15.261 1.00 74.69 196 THR A O 1
ATOM 1589 N N . CYS A 1 197 ? -15.530 -4.079 14.588 1.00 78.12 197 CYS A N 1
ATOM 1590 C CA . CYS A 1 197 ? -16.149 -3.449 13.421 1.00 78.12 197 CYS A CA 1
ATOM 1591 C C . CYS A 1 197 ? -16.648 -4.472 12.392 1.00 78.12 197 CYS A C 1
ATOM 1593 O O . CYS A 1 197 ? -17.728 -4.295 11.826 1.00 78.12 197 CYS A O 1
ATOM 1595 N N . GLY A 1 198 ? -15.882 -5.543 12.164 1.00 80.50 198 GLY A N 1
ATOM 1596 C CA . GLY A 1 198 ? -16.299 -6.652 11.310 1.00 80.50 198 GLY A CA 1
ATOM 1597 C C . GLY A 1 198 ? -17.523 -7.368 11.879 1.00 80.50 198 GLY A C 1
ATOM 1598 O O . GLY A 1 198 ? -18.497 -7.573 11.159 1.00 80.50 198 GLY A O 1
ATOM 1599 N N . TYR A 1 199 ? -17.514 -7.664 13.182 1.00 79.19 199 TYR A N 1
ATOM 1600 C CA . TYR A 1 199 ? -18.610 -8.354 13.862 1.00 79.19 199 TYR A CA 1
ATOM 1601 C C . TYR A 1 199 ? -19.924 -7.557 13.854 1.00 79.19 199 TYR A C 1
ATOM 1603 O O . TYR A 1 199 ? -20.987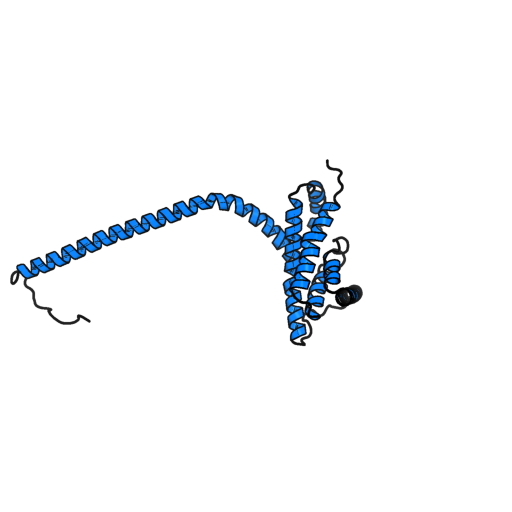 -8.121 13.619 1.00 79.19 199 TYR A O 1
ATOM 1611 N N . TYR A 1 200 ? -19.866 -6.236 14.056 1.00 76.94 200 TYR A N 1
ATOM 1612 C CA . TYR A 1 200 ? -21.049 -5.364 14.016 1.00 76.94 200 TYR A CA 1
ATOM 1613 C C . TYR A 1 200 ? -21.493 -4.971 12.596 1.00 76.94 200 TYR A C 1
ATOM 1615 O O . TYR A 1 200 ? -22.404 -4.161 12.445 1.00 76.94 200 TYR A O 1
ATOM 1623 N N . GLY A 1 201 ? -20.880 -5.533 11.549 1.00 78.38 201 GLY A N 1
ATOM 1624 C CA . GLY A 1 201 ? -21.355 -5.375 10.173 1.00 78.38 201 GLY A CA 1
ATOM 1625 C C . GLY A 1 201 ? -21.084 -4.005 9.543 1.00 78.38 201 GLY A C 1
ATOM 1626 O O . GLY A 1 201 ? -21.772 -3.621 8.598 1.00 78.38 201 GLY A O 1
ATOM 1627 N N . ILE A 1 202 ? -20.079 -3.26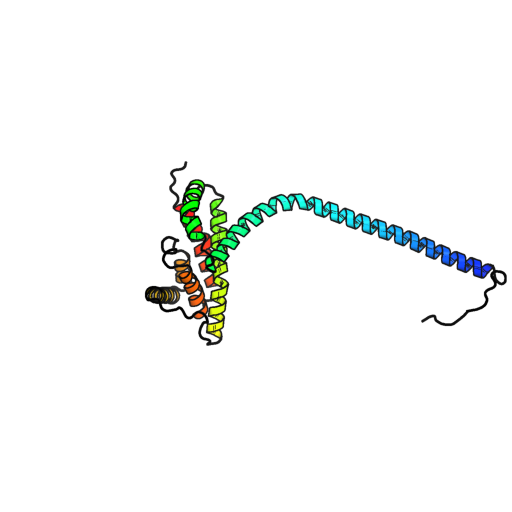2 10.015 1.00 84.06 202 ILE A N 1
ATOM 1628 C CA . ILE A 1 202 ? -19.738 -1.940 9.464 1.00 84.06 202 ILE A CA 1
ATOM 1629 C C . ILE A 1 202 ? -19.300 -2.084 7.997 1.00 84.06 202 ILE A C 1
ATOM 1631 O O . ILE A 1 202 ? -18.552 -3.015 7.674 1.00 84.06 202 ILE A O 1
ATOM 1635 N N . PRO A 1 203 ? -19.729 -1.198 7.077 1.00 86.88 203 PRO A N 1
ATOM 1636 C CA . PRO A 1 203 ? -19.300 -1.248 5.683 1.00 86.88 203 PRO A CA 1
ATOM 1637 C C . PRO A 1 203 ? -17.782 -1.067 5.550 1.00 86.88 203 PRO A C 1
ATOM 1639 O O . PRO A 1 203 ? -17.167 -0.264 6.250 1.00 86.88 203 PRO A O 1
ATOM 1642 N N . PHE A 1 204 ? -17.184 -1.812 4.614 1.00 87.38 204 PHE A N 1
ATOM 1643 C CA . PHE A 1 204 ? -15.729 -1.864 4.417 1.00 87.38 204 PHE A CA 1
ATOM 1644 C C . PHE A 1 204 ? -15.127 -0.475 4.203 1.00 87.38 204 PHE A C 1
ATOM 1646 O O . PHE A 1 204 ? -14.154 -0.129 4.858 1.00 87.38 204 PHE A O 1
ATOM 1653 N N . TRP A 1 205 ? -15.737 0.340 3.340 1.00 87.88 205 TRP A N 1
ATOM 1654 C CA . TRP A 1 205 ? -15.215 1.664 3.005 1.00 87.88 205 TRP A CA 1
ATOM 1655 C C . TRP A 1 205 ? -15.202 2.619 4.190 1.00 87.88 205 TRP A C 1
ATOM 1657 O O . TRP A 1 205 ? -14.252 3.374 4.352 1.00 87.88 205 TRP A O 1
ATOM 1667 N N . SER A 1 206 ? -16.217 2.561 5.050 1.00 86.06 206 SER A N 1
ATOM 1668 C CA . SER A 1 206 ? -16.255 3.392 6.250 1.00 86.06 206 SER A CA 1
ATOM 1669 C C . SER A 1 206 ? -15.195 2.978 7.262 1.00 86.06 206 SER A C 1
ATOM 1671 O O . SER A 1 206 ? -14.595 3.841 7.891 1.00 86.06 206 SER A O 1
ATOM 1673 N N . PHE A 1 207 ? -14.941 1.676 7.394 1.00 87.38 207 PHE A N 1
ATOM 1674 C CA . PHE A 1 207 ? -13.863 1.169 8.235 1.00 87.38 207 PHE A CA 1
ATOM 1675 C C . PHE A 1 207 ? -12.489 1.544 7.663 1.00 87.38 207 PHE A C 1
ATOM 1677 O O . PHE A 1 207 ? -11.724 2.231 8.327 1.00 87.38 207 PHE A O 1
ATOM 1684 N N . PHE A 1 208 ? -12.216 1.174 6.410 1.00 89.31 208 PHE A N 1
ATOM 1685 C CA . PHE A 1 208 ? -10.922 1.378 5.761 1.00 89.31 208 PHE A CA 1
ATOM 1686 C C . PHE A 1 208 ? -10.544 2.856 5.628 1.00 89.31 208 PHE A C 1
ATOM 1688 O O . PHE A 1 208 ? -9.401 3.215 5.884 1.00 89.31 208 PHE A O 1
ATOM 1695 N N . LEU A 1 209 ? -11.482 3.737 5.264 1.00 89.88 209 LEU A N 1
ATOM 1696 C CA . LEU A 1 209 ? -11.184 5.169 5.179 1.00 89.88 209 LEU A CA 1
ATOM 1697 C C . LEU A 1 209 ? -10.951 5.776 6.563 1.00 89.88 209 LEU A C 1
ATOM 1699 O O . LEU A 1 209 ? -10.051 6.596 6.711 1.00 89.88 209 LEU A O 1
ATOM 1703 N N . ALA A 1 210 ? -11.710 5.365 7.581 1.00 86.88 210 ALA A N 1
ATOM 1704 C CA . ALA A 1 210 ? -11.495 5.849 8.941 1.00 86.88 210 ALA A CA 1
ATOM 1705 C C . ALA A 1 210 ? -10.133 5.404 9.495 1.00 86.88 210 ALA A C 1
ATOM 1707 O O . ALA A 1 210 ? -9.423 6.215 10.090 1.00 86.88 210 ALA A O 1
ATOM 1708 N N . THR A 1 211 ? -9.729 4.152 9.263 1.00 85.19 211 THR A N 1
ATOM 1709 C CA . THR A 1 211 ? -8.417 3.652 9.696 1.00 85.19 211 THR A CA 1
ATOM 1710 C C . THR A 1 211 ? -7.280 4.257 8.879 1.00 85.19 211 THR A C 1
ATOM 1712 O O . THR A 1 211 ? -6.282 4.686 9.454 1.00 85.19 211 THR A O 1
ATOM 1715 N N . PHE A 1 212 ? -7.442 4.398 7.562 1.00 88.31 212 PHE A N 1
ATOM 1716 C CA . PHE A 1 212 ? -6.471 5.066 6.698 1.00 88.31 212 PHE A CA 1
ATOM 1717 C C . PHE A 1 212 ? -6.244 6.523 7.112 1.00 88.31 212 PHE A C 1
ATOM 1719 O O . PHE A 1 212 ? -5.110 6.920 7.372 1.00 88.31 212 PHE A O 1
ATOM 1726 N N . VAL A 1 213 ? -7.313 7.313 7.237 1.00 88.12 213 VAL A N 1
ATOM 1727 C CA . VAL A 1 213 ? -7.215 8.727 7.621 1.00 88.12 213 VAL A CA 1
ATOM 1728 C C . VAL A 1 213 ? -6.669 8.860 9.041 1.00 88.12 213 VAL A C 1
ATOM 1730 O O . VAL A 1 213 ? -5.789 9.684 9.284 1.00 88.12 213 VAL A O 1
ATOM 1733 N N . GLY A 1 214 ? -7.127 8.026 9.976 1.00 83.00 214 GLY A N 1
ATOM 1734 C CA . GLY A 1 214 ? -6.657 8.070 11.356 1.00 83.00 214 GLY A CA 1
ATOM 1735 C C . GLY A 1 214 ? -5.162 7.780 11.484 1.00 83.00 214 GLY A C 1
ATOM 1736 O O . GLY A 1 214 ? -4.465 8.480 12.218 1.00 83.00 214 GLY A O 1
ATOM 1737 N N . LYS A 1 215 ? -4.652 6.797 10.734 1.00 79.06 215 LYS A N 1
ATOM 1738 C CA . LYS A 1 215 ? -3.297 6.257 10.923 1.00 79.06 215 LYS A CA 1
ATOM 1739 C C . LYS A 1 215 ? -2.258 6.773 9.942 1.00 79.06 215 LYS A C 1
ATOM 1741 O O . LYS A 1 215 ? -1.143 7.061 10.360 1.00 79.06 215 LYS A O 1
ATOM 1746 N N . ALA A 1 216 ? -2.595 6.860 8.660 1.00 82.88 216 ALA A N 1
ATOM 1747 C CA . ALA A 1 216 ? -1.663 7.307 7.629 1.00 82.88 216 ALA A CA 1
ATOM 1748 C C . ALA A 1 216 ? -1.577 8.834 7.565 1.00 82.88 216 ALA A C 1
ATOM 1750 O O . ALA A 1 216 ? -0.535 9.361 7.200 1.00 82.88 216 ALA A O 1
ATOM 1751 N N . ILE A 1 217 ? -2.651 9.542 7.935 1.00 81.75 217 ILE A N 1
ATOM 1752 C CA . ILE A 1 217 ? -2.716 11.004 7.838 1.00 81.75 217 ILE A CA 1
ATOM 1753 C C . ILE A 1 217 ? -2.621 11.626 9.228 1.00 81.75 217 ILE A C 1
ATOM 1755 O O . ILE A 1 217 ? -1.595 12.201 9.563 1.00 81.75 217 ILE A O 1
ATOM 1759 N N . ILE A 1 218 ? -3.645 11.474 10.073 1.00 78.69 218 ILE A N 1
ATOM 1760 C CA . ILE A 1 218 ? -3.732 12.207 11.347 1.00 78.69 218 ILE A CA 1
ATOM 1761 C C . ILE A 1 218 ? -2.583 11.827 12.283 1.00 78.69 218 ILE A C 1
ATOM 1763 O O . ILE A 1 218 ? -1.865 12.698 12.768 1.00 78.69 218 ILE A O 1
ATOM 1767 N N . LYS A 1 219 ? -2.371 10.530 12.515 1.00 72.50 219 LYS A N 1
ATOM 1768 C CA . LYS A 1 219 ? -1.295 10.050 13.386 1.00 72.50 219 LYS A CA 1
ATOM 1769 C C . LYS A 1 219 ? 0.091 10.398 12.838 1.00 72.50 219 LYS A C 1
ATOM 1771 O O . LYS A 1 219 ? 0.912 10.900 13.600 1.00 72.50 219 LYS A O 1
ATOM 1776 N N . ALA A 1 220 ? 0.329 10.194 11.541 1.00 70.00 220 ALA A N 1
ATOM 1777 C CA . ALA A 1 220 ? 1.600 10.547 10.910 1.00 70.00 220 ALA A CA 1
ATOM 1778 C C . ALA A 1 220 ? 1.884 12.057 11.018 1.00 70.00 220 ALA A C 1
ATOM 1780 O O . ALA A 1 220 ? 2.980 12.453 11.403 1.00 70.00 220 ALA A O 1
ATOM 1781 N N . SER A 1 221 ? 0.883 12.911 10.776 1.00 71.62 221 SER A N 1
ATOM 1782 C CA . SER A 1 221 ? 1.017 14.365 10.918 1.00 71.62 221 SER A CA 1
ATOM 1783 C C . SER A 1 221 ? 1.252 14.804 12.365 1.00 71.62 221 SER A C 1
ATOM 1785 O O . SER A 1 221 ? 2.070 15.688 12.605 1.00 71.62 221 SER A O 1
ATOM 1787 N N . LEU A 1 222 ? 0.576 14.188 13.341 1.00 67.19 222 LEU A N 1
ATOM 1788 C CA . LEU A 1 222 ? 0.766 14.506 14.760 1.00 67.19 222 LEU A CA 1
ATOM 1789 C C . LEU A 1 222 ? 2.152 14.092 15.269 1.00 67.19 222 LEU A C 1
ATOM 1791 O O . LEU A 1 222 ? 2.756 14.834 16.036 1.00 67.19 222 LEU A O 1
ATOM 1795 N N . GLN A 1 223 ? 2.667 12.940 14.834 1.00 60.34 223 GLN A N 1
ATOM 1796 C CA . GLN A 1 223 ? 4.002 12.468 15.218 1.00 60.34 223 GLN A CA 1
ATOM 1797 C C . GLN A 1 223 ? 5.116 13.358 14.657 1.00 60.34 223 GLN A C 1
ATOM 1799 O O . GLN A 1 223 ? 6.110 13.579 15.340 1.00 60.34 223 GLN A O 1
ATOM 1804 N N . VAL A 1 224 ? 4.925 13.917 13.460 1.00 63.28 224 VAL A N 1
ATOM 1805 C CA . VAL A 1 224 ? 5.860 14.885 12.865 1.00 63.28 224 VAL A CA 1
ATOM 1806 C C . VAL A 1 224 ? 5.732 16.266 13.524 1.00 63.28 224 VAL A C 1
ATOM 1808 O O . VAL A 1 224 ? 6.736 16.924 13.772 1.00 63.28 224 VAL A O 1
ATOM 1811 N N . GLY A 1 225 ? 4.513 16.708 13.854 1.00 57.72 225 GLY A N 1
ATOM 1812 C CA . GLY A 1 225 ? 4.259 18.038 14.425 1.00 57.72 225 GLY A CA 1
ATOM 1813 C C . GLY A 1 225 ? 4.625 18.213 15.906 1.00 57.72 225 GLY A C 1
ATOM 1814 O O . GLY A 1 225 ? 4.704 19.344 16.374 1.00 57.72 225 GLY A O 1
ATOM 1815 N N . GLN A 1 226 ? 4.835 17.126 16.657 1.00 53.00 226 GLN A N 1
ATOM 1816 C CA . GLN A 1 226 ? 5.245 17.164 18.072 1.00 53.00 226 GLN A CA 1
ATOM 1817 C C . GLN A 1 226 ? 6.763 17.301 18.276 1.00 53.00 226 GLN A C 1
ATOM 1819 O O . GLN A 1 226 ? 7.214 17.396 19.419 1.00 53.00 226 GLN A O 1
ATOM 1824 N N . LEU A 1 227 ? 7.553 17.314 17.200 1.00 53.56 227 LEU A N 1
ATOM 1825 C CA . LEU A 1 227 ? 8.999 17.492 17.289 1.00 53.56 227 LEU A CA 1
ATOM 1826 C C . LEU A 1 227 ? 9.324 18.961 17.620 1.00 53.56 227 LEU A C 1
ATOM 1828 O O . LEU A 1 227 ? 8.802 19.866 16.965 1.00 53.56 227 LEU A O 1
ATOM 1832 N N . PRO A 1 228 ? 10.145 19.231 18.652 1.00 47.06 228 PRO A N 1
ATOM 1833 C CA . PRO A 1 228 ? 10.464 20.594 19.048 1.00 47.06 228 PRO A CA 1
ATOM 1834 C C . PRO A 1 228 ? 11.186 21.326 17.910 1.00 47.06 228 PRO A C 1
ATOM 1836 O O . PRO A 1 228 ? 12.177 20.835 17.381 1.00 47.06 228 PRO A O 1
ATOM 1839 N N . ASN A 1 229 ? 10.739 22.548 17.601 1.00 49.06 229 ASN A N 1
ATOM 1840 C CA . ASN A 1 229 ? 11.347 23.475 16.627 1.00 49.06 229 ASN A CA 1
ATOM 1841 C C . ASN A 1 229 ? 12.797 23.906 16.969 1.00 49.06 229 ASN A C 1
ATOM 1843 O O . ASN A 1 229 ? 13.326 24.832 16.361 1.00 49.06 229 ASN A O 1
ATOM 1847 N N . HIS A 1 230 ? 13.449 23.280 17.950 1.00 44.03 230 HIS A N 1
ATOM 1848 C CA . HIS A 1 230 ? 14.817 23.582 18.367 1.00 44.03 230 HIS A CA 1
ATOM 1849 C C . HIS A 1 230 ? 15.838 22.787 17.542 1.00 44.03 230 HIS A C 1
ATOM 1851 O O . HIS A 1 230 ? 16.605 22.001 18.085 1.00 44.03 230 HIS A O 1
ATOM 1857 N N . ALA A 1 231 ? 15.825 22.981 16.226 1.00 42.88 231 ALA A N 1
ATOM 1858 C CA . ALA A 1 231 ? 16.910 22.580 15.324 1.00 42.88 231 ALA A CA 1
ATOM 1859 C C . ALA A 1 231 ? 16.882 23.407 14.021 1.00 42.88 231 ALA A C 1
ATOM 1861 O O . ALA A 1 231 ? 17.142 22.881 12.938 1.00 42.88 231 ALA A O 1
ATOM 1862 N N . LEU A 1 232 ? 16.513 24.689 14.130 1.00 39.34 232 LEU A N 1
ATOM 1863 C CA . LEU A 1 232 ? 16.763 25.713 13.111 1.00 39.34 232 LEU A CA 1
ATOM 1864 C C . LEU A 1 232 ? 17.923 26.599 13.565 1.00 39.34 232 LEU A C 1
ATOM 1866 O O . LEU A 1 232 ? 17.933 26.956 14.767 1.00 39.34 232 LEU A O 1
#

Foldseek 3Di:
DPDDDDPPPPDCPPCVPVVVVVVVVVVVVVVVVVVVVVVVVVVVVVVVVVVVVVVVVCVVVCVVVVVVVVVLVVLLVLLLCLLVQVVPPVVVCVVPPVVVCLVVVLDPPLLSSQLSSLLSVLVNLQVLLQQLLVCLVVVHDRPDPPPDDPVVVVLLVQLLCLCVPVPLVSLLVQLQDEDPVDPVVDSVSVNSNSNSCSNVNRDPCSNSVSNSCNRSPNRSVVSNVPRDPPPD

Radius of gyration: 35.09 Å; chains: 1; bounding box: 42×73×104 Å

pLDDT: mean 71.51, std 15.53, range [36.66, 95.06]

Organism: NCBI:txid1485682

Secondary structure (DSSP, 8-state):
---SS------TTT-HHHHHHHHHHHHHHHHHHHHHHHHHHHHHHHHHHHHHHHHHHHHHHHHHHHHHHHHHHHHHHHHHHHHHT--TTHHHIIIIIHHHHHHHTTSTHHHHHHHHHHHHHHHTTHHHHHHHHHHHHTTPPPS------HHHHHHHHHHHHHHHHHTHHHHHHHHH--GGGTTTT-THHHHHHHHHHHHTT--HHHHHHHHHIIIIIIIHHHHHHTS-STT-